Protein AF-A0A7X8RGI1-F1 (afdb_monomer)

pLDDT: mean 94.8, std 4.11, range [77.0, 98.56]

Radius of gyration: 20.34 Å; Cα contacts (8 Å, |Δi|>4): 237; chains: 1; bounding box: 48×36×58 Å

Structure (mmCIF, N/CA/C/O backbone):
data_AF-A0A7X8RGI1-F1
#
_entry.id   AF-A0A7X8RGI1-F1
#
loop_
_atom_site.group_PDB
_atom_site.id
_atom_site.type_symbol
_atom_site.label_atom_id
_atom_site.label_alt_id
_atom_site.label_comp_id
_atom_site.label_asym_id
_atom_site.label_entity_id
_atom_site.label_seq_id
_atom_site.pdbx_PDB_ins_code
_atom_site.Cartn_x
_atom_site.Cartn_y
_atom_site.Cartn_z
_atom_site.occupancy
_atom_site.B_iso_or_equiv
_atom_site.auth_seq_id
_atom_site.auth_comp_id
_atom_site.auth_asym_id
_atom_site.auth_atom_id
_atom_site.pdbx_PDB_model_num
ATOM 1 N N . THR A 1 1 ? -6.787 3.045 -3.528 1.00 86.00 1 THR A N 1
ATOM 2 C CA . THR A 1 1 ? -6.725 1.773 -4.285 1.00 86.00 1 THR A CA 1
ATOM 3 C C . THR A 1 1 ? -6.004 1.883 -5.624 1.00 86.00 1 THR A C 1
ATOM 5 O O . THR A 1 1 ? -4.859 1.463 -5.696 1.00 86.00 1 THR A O 1
ATOM 8 N N . PHE A 1 2 ? -6.588 2.482 -6.674 1.00 90.75 2 PHE A N 1
ATOM 9 C CA . PHE A 1 2 ? -6.025 2.409 -8.040 1.00 90.75 2 PHE A CA 1
ATOM 10 C C . PHE A 1 2 ? -4.598 2.968 -8.172 1.00 90.75 2 PHE A C 1
ATOM 12 O O . PHE A 1 2 ? -3.748 2.354 -8.805 1.00 90.75 2 PHE A O 1
ATOM 19 N N . LYS A 1 3 ? -4.300 4.094 -7.510 1.00 92.81 3 LYS A N 1
ATOM 20 C CA . LYS A 1 3 ? -2.940 4.655 -7.472 1.00 92.81 3 LYS A CA 1
ATOM 21 C C . LYS A 1 3 ? -1.913 3.654 -6.922 1.00 92.81 3 LYS A C 1
ATOM 23 O O . LYS A 1 3 ? -0.854 3.521 -7.518 1.00 92.81 3 LYS A O 1
ATOM 28 N N . HIS A 1 4 ? -2.231 2.955 -5.830 1.00 94.69 4 HIS A N 1
ATOM 29 C CA . HIS A 1 4 ? -1.331 1.972 -5.216 1.00 94.69 4 HIS A CA 1
ATOM 30 C C . HIS A 1 4 ? -1.097 0.776 -6.142 1.00 94.69 4 HIS A C 1
ATOM 32 O O . HIS A 1 4 ? 0.046 0.376 -6.321 1.00 94.69 4 HIS A O 1
ATOM 38 N N . LEU A 1 5 ? -2.141 0.280 -6.820 1.00 94.12 5 LEU A N 1
ATOM 39 C CA . LEU A 1 5 ? -1.998 -0.770 -7.839 1.00 94.12 5 LEU A CA 1
ATOM 40 C C . LEU A 1 5 ? -1.057 -0.343 -8.970 1.00 94.12 5 LEU A C 1
ATOM 42 O O . LEU A 1 5 ? -0.111 -1.055 -9.289 1.00 94.12 5 LEU A O 1
ATOM 46 N N . MET A 1 6 ? -1.275 0.852 -9.526 1.00 93.25 6 MET A N 1
ATOM 47 C CA . MET A 1 6 ? -0.455 1.404 -10.613 1.00 93.25 6 MET A CA 1
ATOM 48 C C . MET A 1 6 ? 0.986 1.706 -10.187 1.00 93.25 6 MET A C 1
ATOM 50 O O . MET A 1 6 ? 1.872 1.804 -11.032 1.00 93.25 6 MET A O 1
ATOM 54 N N . CYS A 1 7 ? 1.220 1.882 -8.888 1.00 95.94 7 CYS A N 1
ATOM 55 C CA . CYS A 1 7 ? 2.542 2.072 -8.305 1.00 95.94 7 CYS A CA 1
ATOM 56 C C . CYS A 1 7 ? 3.158 0.772 -7.755 1.00 95.94 7 CYS A C 1
ATOM 58 O O . CYS A 1 7 ? 4.238 0.854 -7.167 1.00 95.94 7 CYS A O 1
ATOM 60 N N . MET A 1 8 ? 2.506 -0.388 -7.930 1.00 97.25 8 MET A N 1
ATOM 61 C CA . MET A 1 8 ? 2.933 -1.688 -7.388 1.00 97.25 8 MET A CA 1
ATOM 62 C C . MET A 1 8 ? 3.148 -1.664 -5.860 1.00 97.25 8 MET A C 1
ATOM 64 O O . MET A 1 8 ? 4.086 -2.251 -5.333 1.00 97.25 8 MET A O 1
ATOM 68 N N . GLU A 1 9 ? 2.294 -0.935 -5.140 1.00 97.12 9 GLU A N 1
ATOM 69 C CA . GLU A 1 9 ? 2.300 -0.809 -3.674 1.00 97.12 9 GLU A CA 1
ATOM 70 C C . GLU A 1 9 ? 1.346 -1.847 -3.064 1.00 97.12 9 GLU A C 1
ATOM 72 O O . GLU A 1 9 ? 0.347 -1.512 -2.420 1.00 97.12 9 GLU A O 1
ATOM 77 N N . TYR A 1 10 ? 1.607 -3.126 -3.343 1.00 98.19 10 TYR A N 1
ATOM 78 C CA . TYR A 1 10 ? 0.716 -4.231 -2.981 1.00 98.19 10 TYR A CA 1
ATOM 79 C C . TYR A 1 10 ? 0.662 -4.470 -1.475 1.00 98.19 10 TYR A C 1
ATOM 81 O O . TYR A 1 10 ? -0.429 -4.675 -0.942 1.00 98.19 10 TYR A O 1
ATOM 89 N N . SER A 1 11 ? 1.786 -4.326 -0.770 1.00 98.00 11 SER A N 1
ATOM 90 C CA . SER A 1 11 ? 1.807 -4.368 0.695 1.00 98.00 11 SER A CA 1
ATOM 91 C C . SER A 1 11 ? 0.877 -3.321 1.317 1.00 98.00 11 SER A C 1
ATOM 93 O O . SER A 1 11 ? 0.221 -3.589 2.319 1.00 98.00 11 SER A O 1
ATOM 95 N N . THR A 1 12 ? 0.767 -2.140 0.696 1.00 97.31 12 THR A N 1
ATOM 96 C CA . THR A 1 12 ? -0.102 -1.052 1.169 1.00 97.31 12 THR A CA 1
ATOM 97 C C . THR A 1 12 ? -1.574 -1.417 1.010 1.00 97.31 12 THR A C 1
ATOM 99 O O . THR A 1 12 ? -2.375 -1.140 1.897 1.00 97.31 12 THR A O 1
ATOM 102 N N . LEU A 1 13 ? -1.940 -2.070 -0.094 1.00 97.88 13 LEU A N 1
ATOM 103 C CA . LEU A 1 13 ? -3.303 -2.566 -0.286 1.00 97.88 13 LEU A CA 1
ATOM 104 C C . LEU A 1 13 ? -3.637 -3.684 0.700 1.00 97.88 13 LEU A C 1
ATOM 106 O O . LEU A 1 13 ? -4.720 -3.670 1.271 1.00 97.88 13 LEU A O 1
ATOM 110 N N . ALA A 1 14 ? -2.705 -4.608 0.937 1.00 98.44 14 ALA A N 1
ATOM 111 C CA . ALA A 1 14 ? -2.904 -5.701 1.882 1.00 98.44 14 ALA A CA 1
ATOM 112 C C . ALA A 1 14 ? -3.183 -5.188 3.303 1.00 98.44 14 ALA A C 1
ATOM 114 O O . ALA A 1 14 ? -4.135 -5.620 3.940 1.00 98.44 14 ALA A O 1
ATOM 115 N N . ILE A 1 15 ? -2.418 -4.206 3.786 1.00 98.19 15 ILE A N 1
ATOM 116 C CA . ILE A 1 15 ? -2.645 -3.640 5.126 1.00 98.19 15 ILE A CA 1
ATOM 117 C C . ILE A 1 15 ? -3.882 -2.728 5.172 1.00 98.19 15 ILE A C 1
ATOM 119 O O . ILE A 1 15 ? -4.523 -2.627 6.212 1.00 98.19 15 ILE A O 1
ATOM 123 N N . GLN A 1 16 ? -4.259 -2.093 4.053 1.00 98.12 16 GLN A N 1
ATOM 124 C CA . GLN A 1 16 ? -5.535 -1.373 3.942 1.00 98.12 16 GLN A CA 1
ATOM 125 C C . GLN A 1 16 ? -6.724 -2.335 4.040 1.00 98.12 16 GLN A C 1
ATOM 127 O O . GLN A 1 16 ? -7.705 -2.024 4.710 1.00 98.12 16 GLN A O 1
ATOM 132 N N . ILE A 1 17 ? -6.630 -3.509 3.415 1.00 98.56 17 ILE A N 1
ATOM 133 C CA . ILE A 1 17 ? -7.617 -4.585 3.538 1.00 98.56 17 ILE A CA 1
ATOM 134 C C . ILE A 1 17 ? -7.770 -5.006 5.000 1.00 98.56 17 ILE A C 1
ATOM 136 O O . ILE A 1 17 ? -8.890 -5.013 5.502 1.00 98.56 17 ILE A O 1
ATOM 140 N N . GLU A 1 18 ? -6.667 -5.265 5.704 1.00 98.25 18 GLU A N 1
ATOM 141 C CA . GLU A 1 18 ? -6.724 -5.606 7.131 1.00 98.25 18 GLU A CA 1
ATOM 142 C C . GLU A 1 18 ? -7.337 -4.480 7.966 1.00 98.25 18 GLU A C 1
ATOM 144 O O . GLU A 1 18 ? -8.205 -4.745 8.788 1.00 98.25 18 GLU A O 1
ATOM 149 N N . SER A 1 19 ? -7.004 -3.216 7.683 1.00 97.62 19 SER A N 1
ATOM 150 C CA . SER A 1 19 ? -7.617 -2.085 8.393 1.00 97.62 19 SER A CA 1
ATOM 151 C C . SER A 1 19 ? -9.134 -1.995 8.188 1.00 97.62 19 SER A C 1
ATOM 153 O O . SER A 1 19 ? -9.863 -1.647 9.112 1.00 97.62 19 SER A O 1
ATOM 155 N N . MET A 1 20 ? -9.630 -2.336 6.991 1.00 98.31 20 MET A N 1
ATOM 156 C CA . MET A 1 20 ? -11.068 -2.382 6.717 1.00 98.31 20 MET A CA 1
ATOM 157 C C . MET A 1 20 ? -11.734 -3.553 7.443 1.00 98.31 20 MET A C 1
ATOM 159 O O . MET A 1 20 ? -12.838 -3.385 7.953 1.00 98.31 20 MET A O 1
ATOM 163 N N . LYS A 1 21 ? -11.067 -4.712 7.525 1.00 98.12 21 LYS A N 1
ATOM 164 C CA . LYS A 1 21 ? -11.553 -5.869 8.292 1.00 98.12 21 LYS A CA 1
ATOM 165 C C . LYS A 1 21 ? -11.629 -5.560 9.785 1.00 98.12 21 LYS A C 1
ATOM 167 O O . LYS A 1 21 ? -12.662 -5.817 10.391 1.00 98.12 21 LYS A O 1
ATOM 172 N N . ASP A 1 22 ? -10.583 -4.964 10.355 1.00 97.94 22 ASP A N 1
ATOM 173 C CA . ASP A 1 22 ? -10.563 -4.581 11.771 1.00 97.94 22 ASP A CA 1
ATOM 174 C C . ASP A 1 22 ? -11.645 -3.538 12.085 1.00 97.94 22 ASP A C 1
ATOM 176 O O . ASP A 1 22 ? -12.302 -3.622 13.116 1.00 97.94 22 ASP A O 1
ATOM 180 N N . PHE A 1 23 ? -11.887 -2.585 11.178 1.00 97.56 23 PHE A N 1
ATOM 181 C CA . PHE A 1 23 ? -12.982 -1.622 11.318 1.00 97.56 23 PHE A CA 1
ATOM 182 C C . PHE A 1 23 ? -14.368 -2.289 11.257 1.00 97.56 23 PHE A C 1
ATOM 184 O O . PHE A 1 23 ? -15.258 -1.964 12.039 1.00 97.56 23 PHE A O 1
ATOM 191 N N . LEU A 1 24 ? -14.565 -3.243 10.344 1.00 97.94 24 LEU A N 1
ATOM 192 C CA . LEU A 1 24 ? -15.821 -3.991 10.219 1.00 97.94 24 LEU A CA 1
ATOM 193 C C . LEU A 1 24 ? -16.097 -4.923 11.409 1.00 97.94 24 LEU A C 1
ATOM 195 O O . LEU A 1 24 ? -17.262 -5.250 11.654 1.00 97.94 24 LEU A O 1
ATOM 199 N N . ALA A 1 25 ? -15.052 -5.3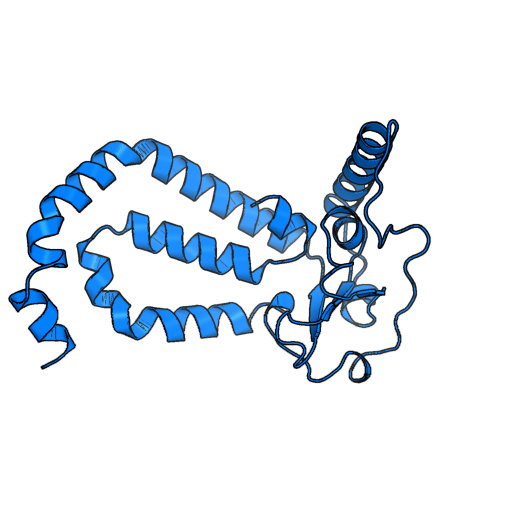40 12.132 1.00 97.50 25 ALA A N 1
ATOM 200 C CA . ALA A 1 25 ? -15.155 -6.147 13.347 1.00 97.50 25 ALA A CA 1
ATOM 201 C C . ALA A 1 25 ? -15.730 -5.365 14.544 1.00 97.50 25 ALA A C 1
ATOM 203 O O . ALA A 1 25 ? -16.214 -5.980 15.491 1.00 97.50 25 ALA A O 1
ATOM 204 N N . GLY A 1 26 ? -15.752 -4.029 14.477 1.00 96.69 26 GLY A N 1
ATOM 205 C CA . GLY A 1 26 ?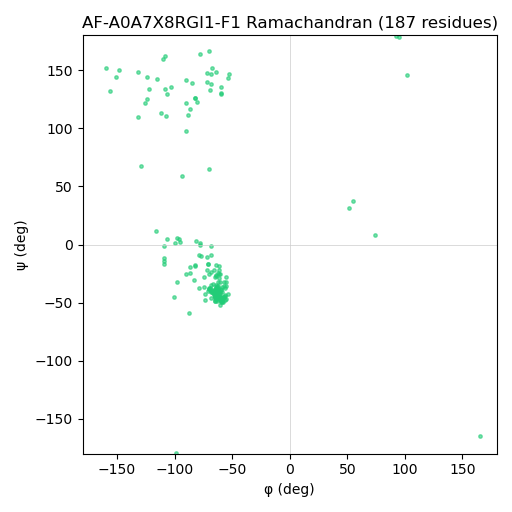 -16.387 -3.169 15.473 1.00 96.69 26 GLY A CA 1
ATOM 206 C C . GLY A 1 26 ? -15.438 -2.637 16.557 1.00 96.69 26 GLY A C 1
ATOM 207 O O . GLY A 1 26 ? -14.234 -2.897 16.534 1.00 96.69 26 GLY A O 1
ATOM 208 N N . PRO A 1 27 ? -15.962 -1.819 17.488 1.00 96.44 27 PRO A N 1
ATOM 209 C CA . PRO A 1 27 ? -15.156 -1.120 18.490 1.00 96.44 27 PRO A CA 1
ATOM 210 C C . PRO A 1 27 ? -14.512 -2.040 19.530 1.00 96.44 27 PRO A C 1
ATOM 212 O O . PRO A 1 27 ? -13.384 -1.767 19.931 1.00 96.44 27 PRO A O 1
ATOM 215 N N . ASP A 1 28 ? -15.181 -3.122 19.927 1.00 91.31 28 ASP A N 1
ATOM 216 C CA . ASP A 1 28 ? -14.693 -4.027 20.979 1.00 9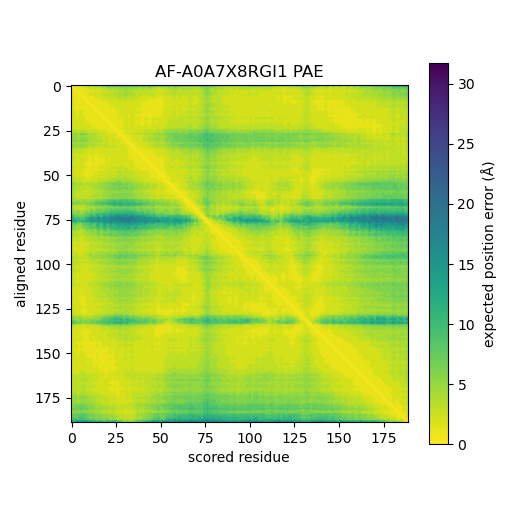1.31 28 ASP A CA 1
ATOM 217 C C . ASP A 1 28 ? -13.381 -4.712 20.566 1.00 91.31 28 ASP A C 1
ATOM 219 O O . ASP A 1 28 ? -12.446 -4.822 21.356 1.00 91.31 28 ASP A O 1
ATOM 223 N N . HIS A 1 29 ? -13.262 -5.048 19.277 1.00 94.00 29 HIS A N 1
ATOM 224 C CA . HIS A 1 29 ? -12.062 -5.641 18.679 1.00 94.00 29 HIS A CA 1
ATOM 225 C C . HIS A 1 29 ? -10.829 -4.731 18.770 1.00 94.00 29 HIS A C 1
ATOM 227 O O . HIS A 1 29 ? -9.703 -5.223 18.772 1.00 94.00 29 HIS A O 1
ATOM 233 N N . LEU A 1 30 ? -10.998 -3.402 18.856 1.00 91.31 30 LEU A N 1
ATOM 234 C CA . LEU A 1 30 ? -9.869 -2.462 18.829 1.00 91.31 30 LEU A CA 1
ATOM 235 C C . LEU A 1 30 ? -8.930 -2.617 20.029 1.00 91.31 30 LEU A C 1
ATOM 237 O O . LEU A 1 30 ? -7.717 -2.479 19.861 1.00 91.31 30 LEU A O 1
ATOM 241 N N . PHE A 1 31 ? -9.467 -2.895 21.220 1.00 90.62 31 PHE A N 1
ATOM 242 C CA . PHE A 1 31 ? -8.638 -3.137 22.403 1.00 90.62 31 PHE A CA 1
ATOM 243 C C . PHE A 1 31 ? -7.904 -4.478 22.302 1.00 90.62 31 PHE A C 1
ATOM 245 O O . PHE A 1 31 ? -6.711 -4.531 22.604 1.00 90.62 31 PHE A O 1
ATOM 252 N N . ASP A 1 32 ? -8.570 -5.516 21.792 1.00 91.25 32 ASP A N 1
ATOM 253 C CA . ASP A 1 32 ? -8.004 -6.864 21.646 1.00 91.25 32 ASP A CA 1
ATOM 254 C C . ASP A 1 32 ? -6.790 -6.897 20.704 1.00 91.25 32 ASP A C 1
ATOM 256 O O . ASP A 1 32 ? -5.851 -7.677 20.892 1.00 91.25 32 ASP A O 1
ATOM 260 N N . ILE A 1 33 ? -6.776 -6.029 19.687 1.00 93.75 33 ILE A N 1
ATOM 261 C CA . ILE A 1 33 ? -5.688 -5.974 18.702 1.00 93.75 33 ILE A CA 1
ATOM 262 C C . ILE A 1 33 ? -4.661 -4.872 18.953 1.00 93.75 33 ILE A C 1
ATOM 264 O O . ILE A 1 33 ? -3.744 -4.718 18.142 1.00 93.75 33 ILE A O 1
ATOM 268 N N . LEU A 1 34 ? -4.792 -4.083 20.021 1.00 91.81 34 LEU A N 1
ATOM 269 C CA . LEU A 1 34 ? -3.990 -2.871 20.208 1.00 91.81 34 LEU A CA 1
ATOM 270 C C . LEU A 1 34 ? -2.481 -3.168 20.219 1.00 91.81 34 LEU A C 1
ATOM 272 O O . LEU A 1 34 ? -1.714 -2.520 19.505 1.00 91.81 34 LEU A O 1
ATOM 276 N N . GLU A 1 35 ? -2.063 -4.187 20.969 1.00 92.06 35 GLU A N 1
ATOM 277 C CA . GLU A 1 35 ? -0.659 -4.607 21.047 1.00 92.06 35 GLU A CA 1
ATOM 278 C C . GLU A 1 35 ? -0.232 -5.438 19.822 1.00 92.06 35 GLU A C 1
ATOM 280 O O . GLU A 1 35 ? 0.875 -5.287 19.297 1.00 92.06 35 GLU A O 1
ATOM 285 N N . SER A 1 36 ? -1.125 -6.293 19.314 1.00 94.62 36 SER A N 1
ATOM 286 C CA . SER A 1 36 ? -0.800 -7.273 18.268 1.00 94.62 36 SER A CA 1
ATOM 287 C C . SER A 1 36 ? -0.818 -6.703 16.844 1.00 94.62 36 SER A C 1
ATOM 289 O O . SER A 1 36 ? -0.223 -7.293 15.935 1.00 94.62 36 SER A O 1
ATOM 291 N N . SER A 1 37 ? -1.445 -5.542 16.626 1.00 95.81 37 SER A N 1
ATOM 292 C CA . SER A 1 37 ? -1.617 -4.945 15.296 1.00 95.81 37 SER A CA 1
ATOM 293 C C . SER A 1 37 ? -0.297 -4.660 14.593 1.00 95.81 37 SER A C 1
ATOM 295 O O . SER A 1 37 ? -0.123 -5.058 13.442 1.00 95.81 37 SER A O 1
ATOM 297 N N . LEU A 1 38 ? 0.661 -4.010 15.259 1.00 96.88 38 LEU A N 1
ATOM 298 C CA . LEU A 1 38 ? 1.927 -3.654 14.616 1.00 96.88 38 LEU A CA 1
ATOM 299 C C . LEU A 1 38 ? 2.752 -4.899 14.219 1.00 96.88 38 LEU A C 1
ATOM 301 O O . LEU A 1 38 ? 3.148 -4.973 13.051 1.00 96.88 38 LEU A O 1
ATOM 305 N N . PRO A 1 39 ? 2.970 -5.899 15.102 1.00 97.44 39 PRO A N 1
ATOM 306 C CA . PRO A 1 39 ? 3.610 -7.158 14.720 1.00 97.44 39 PRO A CA 1
ATOM 307 C C . PRO A 1 39 ? 2.885 -7.897 13.589 1.00 97.44 39 PRO A C 1
ATOM 309 O O . PRO A 1 39 ? 3.535 -8.314 12.628 1.00 97.44 39 PRO A O 1
ATOM 312 N N . ARG A 1 40 ? 1.548 -8.006 13.646 1.00 97.38 40 ARG A N 1
ATOM 313 C CA . ARG A 1 40 ? 0.738 -8.657 12.599 1.00 97.38 40 ARG A CA 1
ATOM 314 C C . ARG A 1 40 ? 0.933 -7.979 11.243 1.00 97.38 40 ARG A C 1
ATOM 316 O O . ARG A 1 40 ? 1.215 -8.644 10.249 1.00 97.38 40 ARG A O 1
ATOM 323 N N . ILE A 1 41 ? 0.831 -6.651 11.196 1.00 97.88 41 ILE A N 1
ATOM 324 C CA . ILE A 1 41 ? 1.004 -5.873 9.965 1.00 97.88 41 ILE A CA 1
ATOM 325 C C . ILE A 1 41 ? 2.441 -5.975 9.436 1.00 97.88 41 ILE A C 1
ATOM 327 O O . ILE A 1 41 ? 2.643 -6.100 8.226 1.00 97.88 41 ILE A O 1
ATOM 331 N N . ALA A 1 42 ? 3.446 -5.960 10.316 1.00 97.38 42 ALA A N 1
ATOM 332 C CA . ALA A 1 42 ? 4.835 -6.168 9.920 1.00 97.38 42 ALA A CA 1
ATOM 333 C C . ALA A 1 42 ? 5.039 -7.549 9.278 1.00 97.38 42 ALA A C 1
ATOM 335 O O . ALA A 1 42 ? 5.706 -7.638 8.248 1.00 97.38 42 ALA A O 1
ATOM 336 N N . GLU A 1 43 ? 4.430 -8.597 9.835 1.00 97.94 43 GLU A N 1
ATOM 337 C CA . GLU A 1 43 ? 4.508 -9.955 9.296 1.00 97.94 43 GLU A CA 1
ATOM 338 C C . GLU A 1 43 ? 3.849 -10.069 7.920 1.00 97.94 43 GLU A C 1
ATOM 340 O O . GLU A 1 43 ? 4.457 -10.582 6.982 1.00 97.94 43 GLU A O 1
ATOM 345 N N . ILE A 1 44 ? 2.658 -9.490 7.746 1.00 97.94 44 ILE A N 1
ATOM 346 C CA . ILE A 1 44 ? 1.988 -9.438 6.439 1.00 97.94 44 ILE A CA 1
ATOM 347 C C . ILE A 1 44 ? 2.901 -8.782 5.406 1.00 97.94 44 ILE A C 1
ATOM 349 O O . ILE A 1 44 ? 3.102 -9.335 4.325 1.00 97.94 44 ILE A O 1
ATOM 353 N N . ARG A 1 45 ? 3.495 -7.632 5.745 1.00 97.75 45 ARG A N 1
ATOM 354 C CA . ARG A 1 45 ? 4.342 -6.856 4.832 1.00 97.75 45 ARG A CA 1
ATOM 355 C C . ARG A 1 45 ? 5.612 -7.591 4.397 1.00 97.75 45 ARG A C 1
ATOM 357 O O . ARG A 1 45 ? 6.067 -7.337 3.287 1.00 97.75 45 ARG A O 1
ATOM 364 N N . LYS A 1 46 ? 6.159 -8.520 5.190 1.00 97.31 46 LYS A N 1
ATOM 365 C CA . LYS A 1 46 ? 7.332 -9.327 4.783 1.00 97.31 46 LYS A CA 1
ATOM 366 C C . LYS A 1 46 ? 7.072 -10.173 3.536 1.00 97.31 46 LYS A C 1
ATOM 368 O O . LYS A 1 46 ? 8.005 -10.457 2.793 1.00 97.31 46 LYS A O 1
ATOM 373 N N . ASN A 1 47 ? 5.813 -10.522 3.277 1.00 97.25 47 ASN A N 1
ATOM 374 C CA . ASN A 1 47 ? 5.414 -11.337 2.129 1.00 97.25 47 ASN A CA 1
ATOM 375 C C . ASN A 1 47 ? 5.282 -10.539 0.818 1.00 97.25 47 ASN A C 1
ATOM 377 O O . ASN A 1 47 ? 4.896 -11.100 -0.204 1.00 97.25 47 ASN A O 1
ATOM 381 N N . TYR A 1 48 ? 5.588 -9.237 0.827 1.00 98.00 48 TYR A N 1
ATOM 382 C CA . TYR A 1 48 ? 5.439 -8.354 -0.327 1.00 98.00 48 TYR A CA 1
ATOM 383 C C . TYR A 1 48 ? 6.761 -7.667 -0.671 1.00 98.00 48 TYR A C 1
ATOM 385 O O . TYR A 1 48 ? 7.351 -6.966 0.154 1.00 98.00 48 TYR A O 1
ATOM 393 N N . SER A 1 49 ? 7.213 -7.807 -1.919 1.00 96.62 49 SER A N 1
ATOM 394 C CA . SER A 1 49 ? 8.512 -7.273 -2.347 1.00 96.62 49 SER A CA 1
ATOM 395 C C . SER A 1 49 ? 8.595 -5.742 -2.283 1.00 96.62 49 SER A C 1
ATOM 397 O O . SER A 1 49 ? 9.678 -5.197 -2.079 1.00 96.62 49 SER A O 1
ATOM 399 N N . ASP A 1 50 ? 7.462 -5.034 -2.387 1.00 96.69 50 ASP A N 1
ATOM 400 C CA . ASP A 1 50 ? 7.400 -3.574 -2.256 1.00 96.69 50 ASP A CA 1
ATOM 401 C C . ASP A 1 50 ? 7.599 -3.070 -0.815 1.00 96.69 50 ASP A C 1
ATOM 403 O O . ASP A 1 50 ? 7.785 -1.869 -0.608 1.00 96.69 50 ASP A O 1
ATOM 407 N N . ALA A 1 51 ? 7.592 -3.969 0.174 1.00 96.62 51 ALA A N 1
ATOM 408 C CA . ALA A 1 51 ? 7.820 -3.659 1.582 1.00 96.62 51 ALA A CA 1
ATOM 409 C C . ALA A 1 51 ? 9.162 -4.163 2.135 1.00 96.62 51 ALA A C 1
ATOM 411 O O . ALA A 1 51 ? 9.547 -3.745 3.231 1.00 96.62 51 ALA A O 1
ATOM 412 N N . VAL A 1 52 ? 9.879 -5.013 1.395 1.00 96.00 52 VAL A N 1
ATOM 413 C CA . VAL A 1 52 ? 11.214 -5.488 1.772 1.00 96.00 52 VAL A CA 1
ATOM 414 C C . VAL A 1 52 ? 12.257 -4.490 1.274 1.00 96.00 52 VAL A C 1
ATOM 416 O O . VAL A 1 52 ? 12.399 -4.260 0.073 1.00 96.00 52 VAL A O 1
ATOM 419 N N . VAL A 1 53 ? 12.984 -3.880 2.211 1.00 96.12 53 VAL A N 1
ATOM 420 C CA . VAL A 1 53 ? 14.005 -2.874 1.904 1.00 96.12 53 VAL A CA 1
ATOM 421 C C . VAL A 1 53 ? 15.352 -3.553 1.700 1.00 96.12 53 VAL A C 1
ATOM 423 O O . VAL A 1 53 ? 15.879 -4.201 2.601 1.00 96.12 53 VAL A O 1
ATOM 426 N N . LEU A 1 54 ? 15.924 -3.355 0.518 1.00 96.25 54 LEU A N 1
ATOM 427 C CA . LEU A 1 54 ? 17.307 -3.683 0.205 1.00 96.25 54 LEU A CA 1
ATOM 428 C C . LEU A 1 54 ? 18.196 -2.468 0.510 1.00 96.25 54 LEU A C 1
ATOM 430 O O . LEU A 1 54 ? 17.796 -1.343 0.198 1.00 96.25 54 LEU A O 1
ATOM 434 N N . PRO A 1 55 ? 19.416 -2.653 1.043 1.00 96.06 55 PRO A N 1
ATOM 435 C CA . PRO A 1 55 ? 20.347 -1.551 1.295 1.00 96.06 55 PRO A CA 1
ATOM 436 C C . PRO A 1 55 ? 20.668 -0.686 0.068 1.00 96.06 55 PRO A C 1
ATOM 438 O O . PRO A 1 55 ? 20.917 0.507 0.205 1.00 96.06 55 PRO A O 1
ATOM 441 N N . SER A 1 56 ? 20.682 -1.267 -1.136 1.00 94.44 56 SER A N 1
ATOM 442 C CA . SER A 1 56 ? 20.993 -0.548 -2.377 1.00 94.44 56 SER A CA 1
ATOM 443 C C . SER A 1 56 ? 20.464 -1.289 -3.604 1.00 94.44 56 SER A C 1
ATOM 445 O O . SER A 1 56 ? 20.428 -2.519 -3.624 1.00 94.44 56 SER A O 1
ATOM 447 N N . ALA A 1 57 ? 20.148 -0.545 -4.669 1.00 94.19 57 ALA A N 1
ATOM 448 C CA . ALA A 1 57 ? 19.836 -1.114 -5.983 1.00 94.19 57 ALA A CA 1
ATOM 449 C C . ALA A 1 57 ? 21.010 -1.909 -6.581 1.00 94.19 57 ALA A C 1
ATOM 451 O O . ALA A 1 57 ? 20.789 -2.792 -7.400 1.00 94.19 57 ALA A O 1
ATOM 452 N N . SER A 1 58 ? 22.248 -1.648 -6.145 1.00 94.25 58 SER A N 1
ATOM 453 C CA . SER A 1 58 ? 23.438 -2.394 -6.579 1.00 94.25 58 SER A CA 1
ATOM 454 C C . SER A 1 58 ? 23.483 -3.844 -6.086 1.00 94.25 58 SER A C 1
ATOM 456 O O . SER A 1 58 ? 24.362 -4.590 -6.501 1.00 94.25 58 SER A O 1
ATOM 458 N N . GLN A 1 59 ? 22.576 -4.247 -5.187 1.00 95.56 59 GLN A N 1
ATOM 459 C CA . GLN A 1 59 ? 22.404 -5.653 -4.801 1.00 95.56 59 GLN A CA 1
ATOM 460 C C . GLN A 1 59 ? 21.609 -6.462 -5.834 1.00 95.56 59 GLN A C 1
ATOM 462 O O . GLN A 1 59 ? 21.518 -7.681 -5.719 1.00 95.56 59 GLN A O 1
ATOM 467 N N . LEU A 1 60 ? 21.021 -5.790 -6.822 1.00 96.38 60 LEU A N 1
ATOM 468 C CA . LEU A 1 60 ? 20.270 -6.395 -7.912 1.00 96.38 60 LEU A CA 1
ATOM 469 C C . LEU A 1 60 ? 21.062 -6.278 -9.221 1.00 96.38 60 LEU A C 1
ATOM 471 O O . LEU A 1 60 ? 21.965 -5.439 -9.323 1.00 96.38 60 LEU A O 1
ATOM 475 N N . PRO A 1 61 ? 20.723 -7.083 -10.244 1.00 97.19 61 PRO A N 1
ATOM 476 C CA . PRO A 1 61 ? 21.270 -6.898 -11.579 1.00 97.19 61 PRO A CA 1
ATOM 477 C C . PRO A 1 61 ? 21.085 -5.450 -12.073 1.00 97.19 61 PRO A C 1
ATOM 479 O O . PRO A 1 61 ? 20.073 -4.816 -11.750 1.00 97.19 61 PRO A O 1
ATOM 482 N N . PRO A 1 62 ? 22.030 -4.914 -12.869 1.00 96.81 62 PRO A N 1
ATOM 483 C CA . PRO A 1 62 ? 21.889 -3.592 -13.465 1.00 96.81 62 PRO A CA 1
ATOM 484 C C . PRO A 1 62 ? 20.573 -3.457 -14.230 1.00 96.81 62 PRO A C 1
ATOM 486 O O . PRO A 1 62 ? 20.123 -4.404 -14.877 1.00 96.81 62 PRO A O 1
ATOM 489 N N . ALA A 1 63 ? 19.973 -2.268 -14.168 1.00 97.00 63 ALA A N 1
ATOM 490 C CA . ALA A 1 63 ? 18.669 -2.046 -14.769 1.00 97.00 63 ALA A CA 1
ATOM 491 C C . ALA A 1 63 ? 18.698 -2.310 -16.287 1.00 97.00 63 ALA A C 1
ATOM 493 O O . ALA A 1 63 ? 19.542 -1.757 -16.994 1.00 97.00 63 ALA A O 1
ATOM 494 N N . SER A 1 64 ? 17.765 -3.121 -16.793 1.00 96.81 64 SER A N 1
ATOM 495 C CA . SER A 1 64 ? 17.713 -3.517 -18.211 1.00 96.81 64 SER A CA 1
ATOM 496 C C . SER A 1 64 ? 17.290 -2.385 -19.155 1.00 96.81 64 SER A C 1
ATOM 498 O O . SER A 1 64 ? 17.530 -2.461 -20.360 1.00 96.81 64 SER A O 1
ATOM 500 N N . GLY A 1 65 ? 16.694 -1.320 -18.612 1.00 94.81 65 GLY A N 1
ATOM 501 C CA . GLY A 1 65 ? 16.254 -0.139 -19.343 1.00 94.81 65 GLY A CA 1
ATOM 502 C C . GLY A 1 65 ? 14.745 -0.110 -19.600 1.00 94.81 65 GLY A C 1
ATOM 503 O O . GLY A 1 65 ? 14.094 -1.124 -19.844 1.00 94.81 65 GLY A O 1
ATOM 504 N N . ALA A 1 66 ? 14.183 1.100 -19.582 1.00 92.81 66 ALA A N 1
ATOM 505 C CA . ALA A 1 66 ? 12.753 1.354 -19.749 1.00 92.81 66 ALA A CA 1
ATOM 506 C C . ALA A 1 66 ? 12.484 2.425 -20.828 1.00 92.81 66 ALA A C 1
ATOM 508 O O . ALA A 1 66 ? 12.048 3.541 -20.516 1.00 92.81 66 ALA A O 1
ATOM 509 N N . PRO A 1 67 ? 12.763 2.137 -22.115 1.00 88.88 67 PRO A N 1
ATOM 510 C CA . PRO A 1 67 ? 12.647 3.131 -23.174 1.00 88.88 67 PRO A CA 1
ATOM 511 C C . PRO A 1 67 ? 11.217 3.676 -23.292 1.00 88.88 67 PRO A C 1
ATOM 513 O O . PRO A 1 67 ? 10.226 2.946 -23.358 1.00 88.88 67 PRO A O 1
ATOM 516 N N . GLY A 1 68 ? 11.105 5.005 -23.329 1.00 86.88 68 GLY A N 1
ATOM 517 C CA . GLY A 1 68 ? 9.835 5.706 -23.505 1.00 86.88 68 GLY A CA 1
ATOM 518 C C . GLY A 1 68 ? 8.914 5.709 -22.281 1.00 86.88 68 GLY A C 1
ATOM 519 O O . GLY A 1 68 ? 7.758 6.131 -22.420 1.00 86.88 68 GLY A O 1
ATOM 520 N N . VAL A 1 69 ? 9.368 5.246 -21.110 1.00 92.38 69 VAL A N 1
ATOM 521 C CA . VAL A 1 69 ? 8.665 5.427 -19.830 1.00 92.38 69 VAL A CA 1
ATOM 522 C C . VAL A 1 69 ? 8.965 6.834 -19.292 1.00 92.38 69 VAL A C 1
ATOM 524 O O . VAL A 1 69 ? 10.131 7.192 -19.158 1.00 92.38 69 VAL A O 1
ATOM 527 N N . PRO A 1 70 ? 7.946 7.676 -19.036 1.00 91.31 70 PRO A N 1
ATOM 528 C CA . PRO A 1 70 ? 8.161 9.005 -18.477 1.00 91.31 70 PRO A CA 1
ATOM 529 C C . PRO A 1 70 ? 8.635 8.894 -17.029 1.00 91.31 70 PRO A C 1
ATOM 531 O O . PRO A 1 70 ? 8.021 8.173 -16.254 1.00 91.31 70 PRO A O 1
ATOM 534 N N . THR A 1 71 ? 9.678 9.635 -16.663 1.00 90.25 71 THR A N 1
ATOM 535 C CA . THR A 1 71 ? 10.172 9.737 -15.277 1.00 90.25 71 THR A CA 1
ATOM 536 C C . THR A 1 71 ? 9.885 11.101 -14.647 1.00 90.25 71 THR A C 1
ATOM 538 O O . THR A 1 71 ? 9.872 11.227 -13.428 1.00 90.25 71 THR A O 1
ATOM 541 N N . ALA A 1 72 ? 9.568 12.111 -15.461 1.00 88.69 72 ALA A N 1
ATOM 542 C CA . ALA A 1 72 ? 9.211 13.453 -15.015 1.00 88.69 72 ALA A CA 1
ATOM 543 C C . ALA A 1 72 ? 7.757 13.791 -15.368 1.00 88.69 72 ALA A C 1
ATOM 545 O O . ALA A 1 72 ? 7.265 13.440 -16.446 1.00 88.69 72 ALA A O 1
ATOM 546 N N . ASP A 1 73 ? 7.076 14.502 -14.466 1.00 85.00 73 ASP A N 1
ATOM 547 C CA . ASP A 1 73 ? 5.733 15.005 -14.743 1.00 85.00 73 ASP A CA 1
ATOM 548 C C . ASP A 1 73 ? 5.781 16.166 -15.752 1.00 85.00 73 ASP A C 1
ATOM 550 O O . ASP A 1 73 ? 6.727 16.953 -15.784 1.00 85.00 73 ASP A O 1
ATOM 554 N N . ILE A 1 74 ? 4.745 16.283 -16.583 1.00 83.19 74 ILE A N 1
ATOM 555 C CA . ILE A 1 74 ? 4.643 17.319 -17.615 1.00 83.19 74 ILE A CA 1
ATOM 556 C C . ILE A 1 74 ? 3.609 18.373 -17.205 1.00 83.19 74 ILE A C 1
ATOM 558 O O . ILE A 1 74 ? 2.456 18.051 -16.904 1.00 83.19 74 ILE A O 1
ATOM 562 N N . GLY A 1 75 ? 4.021 19.643 -17.272 1.00 77.00 75 GLY A N 1
ATOM 563 C CA . GLY A 1 75 ? 3.166 20.828 -17.143 1.00 77.00 75 GLY A CA 1
ATOM 564 C C . GLY A 1 75 ? 2.760 21.455 -18.488 1.00 77.00 75 GLY A C 1
ATOM 565 O O . GLY A 1 75 ? 3.124 20.980 -19.564 1.00 77.00 75 GLY A O 1
ATOM 566 N N . GLY A 1 76 ? 1.984 22.542 -18.431 1.00 83.94 76 GLY A N 1
ATOM 567 C CA . GLY A 1 76 ? 1.590 23.340 -19.602 1.00 83.94 76 GLY A CA 1
ATOM 568 C C . GLY A 1 76 ? 0.263 22.941 -20.265 1.00 83.94 76 GLY A C 1
ATOM 569 O O . GLY A 1 76 ? -0.420 22.003 -19.854 1.00 83.94 76 GLY A O 1
ATOM 570 N N . ARG A 1 77 ? -0.117 23.675 -21.324 1.00 78.94 77 ARG A N 1
ATOM 571 C CA . ARG A 1 77 ? -1.451 23.612 -21.965 1.00 78.94 77 ARG A CA 1
ATOM 572 C C . ARG A 1 77 ? -1.845 22.214 -22.462 1.00 78.94 77 ARG A C 1
ATOM 574 O O . ARG A 1 77 ? -3.019 21.861 -22.426 1.00 78.94 77 ARG A O 1
ATOM 581 N N . LEU A 1 78 ? -0.872 21.406 -22.890 1.00 84.56 78 LEU A N 1
ATOM 582 C CA . LEU A 1 78 ? -1.093 20.051 -23.415 1.00 84.56 78 LEU A CA 1
ATOM 583 C C . LEU A 1 78 ? -0.921 18.938 -22.366 1.00 84.56 78 LEU A C 1
ATOM 585 O O . LEU A 1 78 ? -1.060 17.761 -22.704 1.00 84.56 78 LEU A O 1
ATOM 589 N N . ALA A 1 79 ? -0.634 19.275 -21.103 1.00 86.44 79 ALA A N 1
ATOM 590 C CA . ALA A 1 79 ? -0.353 18.292 -20.054 1.00 86.44 79 ALA A CA 1
ATOM 591 C C . AL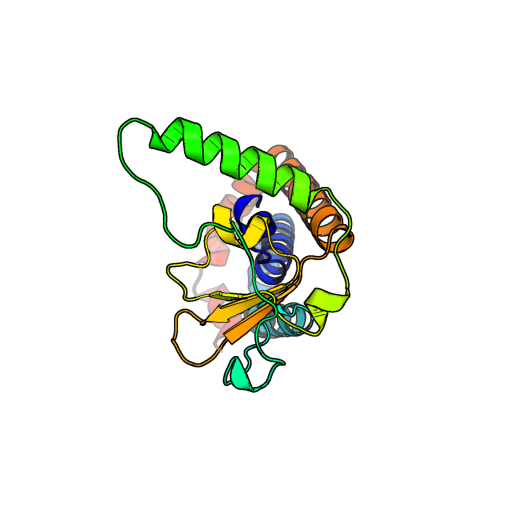A A 1 79 ? -1.489 17.279 -19.878 1.00 86.44 79 ALA A C 1
ATOM 593 O O . ALA A 1 79 ? -1.240 16.078 -19.819 1.00 86.44 79 ALA A O 1
ATOM 594 N N . LYS A 1 80 ? -2.746 17.746 -19.863 1.00 85.19 80 LYS A N 1
ATOM 595 C CA . LYS A 1 80 ? -3.921 16.874 -19.701 1.00 85.19 80 LYS A CA 1
ATOM 596 C C . LYS A 1 80 ? -4.003 15.819 -20.809 1.00 85.19 80 LYS A C 1
ATOM 598 O O . LYS A 1 80 ? -4.163 14.642 -20.512 1.00 85.19 80 LYS A O 1
ATOM 603 N N . ILE A 1 81 ? -3.807 16.224 -22.064 1.00 87.44 81 ILE A N 1
ATOM 604 C CA . ILE A 1 81 ? -3.869 15.325 -23.228 1.00 87.44 81 ILE A CA 1
ATOM 605 C C . ILE A 1 81 ? -2.747 14.280 -23.160 1.00 87.44 81 ILE A C 1
ATOM 607 O O . ILE A 1 81 ? -2.992 13.086 -23.327 1.00 87.44 81 ILE A O 1
ATOM 611 N N . LYS A 1 82 ? -1.517 14.704 -22.840 1.00 86.69 82 LYS A N 1
ATOM 612 C CA . LYS A 1 82 ? -0.382 13.779 -22.684 1.00 86.69 82 LYS A CA 1
ATOM 613 C C . LYS A 1 82 ? -0.602 12.783 -21.538 1.00 86.69 82 LYS A C 1
ATOM 615 O O . LYS A 1 82 ? -0.338 11.595 -21.715 1.00 86.69 82 LYS A O 1
ATOM 620 N N . LYS A 1 83 ? -1.147 13.240 -20.403 1.00 89.38 83 LYS A N 1
ATOM 621 C CA . LYS A 1 83 ? -1.471 12.395 -19.240 1.00 89.38 83 LYS A CA 1
ATOM 622 C C . LYS A 1 83 ? -2.552 11.356 -19.546 1.00 89.38 83 LYS A C 1
ATOM 624 O O . LYS A 1 83 ? -2.438 10.233 -19.065 1.00 89.38 83 LYS A O 1
ATOM 629 N N . VAL A 1 84 ? -3.540 11.672 -20.389 1.00 90.12 84 VAL A N 1
ATOM 630 C CA . VAL A 1 84 ? -4.511 10.674 -20.884 1.00 90.12 84 VAL A CA 1
ATOM 631 C C . VAL A 1 84 ? -3.797 9.579 -21.677 1.00 90.12 84 VAL A C 1
ATOM 633 O O . VAL A 1 84 ? -4.022 8.397 -21.435 1.00 90.12 84 VAL A O 1
ATOM 636 N N . GLY A 1 85 ? -2.869 9.951 -22.564 1.00 91.31 85 GLY A N 1
ATOM 637 C CA . GLY A 1 85 ? -2.049 8.979 -23.291 1.00 91.31 85 GLY A CA 1
ATOM 638 C C . GLY A 1 85 ? -1.214 8.083 -22.367 1.00 91.31 85 GLY A C 1
ATOM 639 O O . GLY A 1 85 ? -1.092 6.884 -22.616 1.00 91.31 85 GLY A O 1
ATOM 640 N N . TRP A 1 86 ? -0.661 8.635 -21.282 1.00 92.50 86 TRP A N 1
ATOM 641 C CA . TRP A 1 86 ? 0.046 7.851 -20.263 1.00 92.50 86 TRP A CA 1
ATOM 642 C C . TRP A 1 86 ? -0.876 6.896 -19.515 1.00 92.50 86 TRP A C 1
ATOM 644 O O . TRP A 1 86 ? -0.516 5.736 -19.347 1.00 92.50 86 TRP A O 1
ATOM 654 N N . LEU A 1 87 ? -2.068 7.355 -19.131 1.00 92.62 87 LEU A N 1
ATOM 655 C CA . LEU A 1 87 ? -3.073 6.527 -18.471 1.00 92.62 87 LEU A CA 1
ATOM 656 C C . LEU A 1 87 ? -3.496 5.345 -19.340 1.00 92.62 87 LEU A C 1
ATOM 658 O O . LEU A 1 87 ? -3.480 4.217 -18.862 1.00 92.62 87 LEU A O 1
ATOM 662 N N . LEU A 1 88 ? -3.804 5.578 -20.617 1.00 94.12 88 LEU A N 1
ATOM 663 C CA . LEU A 1 88 ? -4.192 4.510 -21.541 1.00 94.12 88 LEU A CA 1
ATOM 664 C C . LEU A 1 88 ? -3.075 3.474 -21.718 1.00 94.12 88 LEU A C 1
ATOM 666 O O . LEU A 1 88 ? -3.337 2.273 -21.692 1.00 94.12 88 LEU A O 1
ATOM 670 N N . LYS A 1 89 ? -1.819 3.924 -21.859 1.00 94.19 89 LYS A N 1
ATOM 671 C CA . LYS A 1 89 ? -0.658 3.023 -21.953 1.00 94.19 89 LYS A CA 1
ATOM 672 C C . LYS A 1 89 ? -0.436 2.238 -20.660 1.00 94.19 89 LYS A C 1
ATOM 674 O O . LYS A 1 89 ? -0.200 1.037 -20.734 1.00 94.19 89 LYS A O 1
ATOM 679 N N . GLY A 1 90 ? -0.525 2.905 -19.511 1.00 94.00 90 GLY A N 1
ATOM 680 C CA . GLY A 1 90 ? -0.382 2.282 -18.197 1.00 94.00 90 GLY A CA 1
ATOM 681 C C . GLY A 1 90 ? -1.461 1.235 -17.943 1.00 94.00 90 GLY A C 1
ATOM 682 O O . GLY A 1 90 ? -1.151 0.113 -17.565 1.00 94.00 90 GLY A O 1
ATOM 683 N N . LEU A 1 91 ? -2.722 1.561 -18.238 1.00 93.56 91 LEU A N 1
ATOM 684 C CA . LEU A 1 91 ? -3.839 0.628 -18.099 1.00 93.56 91 LEU A CA 1
ATOM 685 C C . LEU A 1 91 ? -3.680 -0.578 -19.030 1.00 93.56 91 LEU A C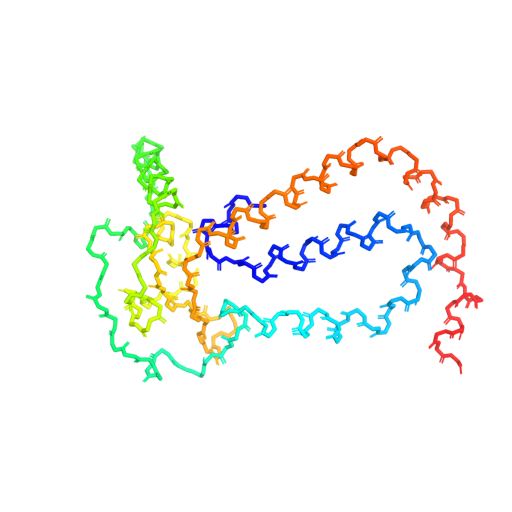 1
ATOM 687 O O . LEU A 1 91 ? -3.794 -1.712 -18.578 1.00 93.56 91 LEU A O 1
ATOM 691 N N . LYS A 1 92 ? -3.352 -0.350 -20.311 1.00 95.62 92 LYS A N 1
ATOM 692 C CA . LYS A 1 92 ? -3.092 -1.438 -21.265 1.00 95.62 92 LYS A CA 1
ATOM 693 C C . LYS A 1 92 ? -1.989 -2.375 -20.763 1.00 95.62 92 LYS A C 1
ATOM 695 O O . LYS A 1 92 ? -2.133 -3.585 -20.883 1.00 95.62 92 LYS A O 1
ATOM 700 N N . HIS A 1 93 ? -0.900 -1.823 -20.227 1.00 95.00 93 HIS A N 1
ATOM 701 C CA . HIS A 1 93 ? 0.207 -2.616 -19.696 1.00 95.00 93 HIS A CA 1
ATOM 702 C C . HIS A 1 93 ? -0.192 -3.379 -18.427 1.00 95.00 93 HIS A C 1
ATOM 704 O O . HIS A 1 93 ? 0.036 -4.579 -18.347 1.00 95.00 93 HIS A O 1
ATOM 710 N N . SER A 1 94 ? -0.870 -2.712 -17.489 1.00 92.06 94 SER A N 1
ATOM 711 C CA . SER A 1 94 ? -1.294 -3.299 -16.211 1.00 92.06 94 SER A CA 1
ATOM 712 C C . SER A 1 94 ? -2.316 -4.431 -16.372 1.00 92.06 94 SER A C 1
ATOM 714 O O . SER A 1 94 ? -2.366 -5.330 -15.539 1.00 92.06 94 SER A O 1
ATOM 716 N N . LEU A 1 95 ? -3.116 -4.406 -17.443 1.00 92.75 95 LEU A N 1
ATOM 717 C CA . LEU A 1 95 ? -4.045 -5.486 -17.794 1.00 92.75 95 LEU A CA 1
ATOM 718 C C . LEU A 1 95 ? -3.370 -6.651 -18.542 1.00 92.75 95 LEU A C 1
ATOM 720 O O . LEU A 1 95 ? -3.939 -7.739 -18.613 1.00 92.75 95 LEU A O 1
ATOM 724 N N . GLY A 1 96 ? -2.184 -6.438 -19.117 1.00 93.56 96 GLY A N 1
ATOM 725 C CA . GLY A 1 96 ? -1.413 -7.475 -19.801 1.00 93.56 96 GLY A CA 1
ATOM 726 C C . GLY A 1 96 ? -0.679 -8.402 -18.829 1.00 93.56 96 GLY A C 1
ATOM 727 O O . GLY A 1 96 ? -0.497 -8.077 -17.657 1.00 93.56 96 GLY A O 1
ATOM 728 N N . LYS A 1 97 ? -0.216 -9.558 -19.317 1.00 94.62 97 LYS A N 1
ATOM 729 C CA . LYS A 1 97 ? 0.635 -10.467 -18.531 1.00 94.62 97 LYS A CA 1
ATOM 730 C C . LYS A 1 97 ? 2.010 -9.837 -18.288 1.00 94.62 97 LYS A C 1
ATOM 732 O O . LYS A 1 97 ? 2.547 -9.180 -19.178 1.00 94.62 97 LYS A O 1
ATOM 737 N N . GLU A 1 98 ? 2.532 -9.971 -17.078 1.00 95.56 98 GLU A N 1
ATOM 738 C CA . GLU A 1 98 ? 3.888 -9.569 -16.697 1.00 95.56 98 GLU A CA 1
ATOM 739 C C . GLU A 1 98 ? 4.962 -10.438 -17.345 1.00 95.56 98 GLU A C 1
ATOM 741 O O . GLU A 1 98 ? 4.767 -11.630 -17.597 1.00 95.56 98 GLU A O 1
ATOM 746 N N . ASP A 1 99 ? 6.102 -9.817 -17.642 1.00 96.06 99 ASP A N 1
ATOM 747 C CA . ASP A 1 99 ? 7.302 -10.525 -18.053 1.00 96.06 99 ASP A CA 1
ATOM 748 C C . ASP A 1 99 ? 8.124 -10.912 -16.811 1.00 96.06 99 ASP A C 1
ATOM 750 O O . ASP A 1 99 ? 8.706 -10.035 -16.163 1.00 96.06 99 ASP A O 1
ATOM 754 N N . PRO A 1 100 ? 8.228 -12.213 -16.477 1.00 95.44 100 PRO A N 1
ATOM 755 C CA . PRO A 1 100 ? 8.879 -12.666 -15.250 1.00 95.44 100 PRO A CA 1
ATOM 756 C C . PRO A 1 100 ? 10.375 -12.340 -15.208 1.00 95.44 100 PRO A C 1
ATOM 758 O O . PRO A 1 100 ? 10.965 -12.305 -14.132 1.00 95.44 100 PRO A O 1
ATOM 761 N N . ARG A 1 101 ? 11.012 -12.040 -16.348 1.00 96.69 101 ARG A N 1
ATOM 762 C CA . ARG A 1 101 ? 12.422 -11.613 -16.375 1.00 96.69 101 ARG A CA 1
ATOM 763 C C . ARG A 1 101 ? 12.637 -10.323 -15.588 1.00 96.69 101 ARG A C 1
ATOM 765 O O . ARG A 1 101 ? 13.684 -10.151 -14.965 1.00 96.69 101 ARG A O 1
ATOM 772 N N . HIS A 1 102 ? 11.633 -9.448 -15.570 1.00 97.25 102 HIS A N 1
ATOM 773 C CA . HIS A 1 102 ? 11.673 -8.192 -14.829 1.00 97.25 102 HIS A CA 1
ATOM 774 C C . HIS A 1 102 ? 11.420 -8.362 -13.330 1.00 97.25 102 HIS A C 1
ATOM 776 O O . HIS A 1 102 ? 11.453 -7.384 -12.596 1.00 97.25 102 HIS A O 1
ATOM 782 N N . HIS A 1 103 ? 11.181 -9.586 -12.853 1.00 97.19 103 HIS A N 1
ATOM 783 C CA . HIS A 1 103 ? 11.155 -9.887 -11.422 1.00 97.19 103 HIS A CA 1
ATOM 784 C C . HIS A 1 103 ? 12.549 -10.209 -10.884 1.00 97.19 103 HIS A C 1
ATOM 786 O O . HIS A 1 103 ? 12.772 -10.081 -9.682 1.00 97.19 103 HIS A O 1
ATOM 792 N N . GLU A 1 104 ? 13.489 -10.563 -11.759 1.00 97.06 104 GLU A N 1
ATOM 793 C CA . GLU A 1 104 ? 14.886 -10.817 -11.406 1.00 97.06 104 GLU A CA 1
ATOM 794 C C . GLU A 1 104 ? 15.764 -9.609 -11.745 1.00 97.06 104 GLU A C 1
ATOM 796 O O . GLU A 1 104 ? 16.507 -9.123 -10.893 1.00 97.06 104 GLU A O 1
ATOM 801 N N . THR A 1 105 ? 15.586 -9.024 -12.933 1.00 97.62 105 THR A N 1
ATOM 802 C CA . THR A 1 105 ? 16.340 -7.846 -13.389 1.00 97.62 105 THR A CA 1
ATOM 803 C C . THR A 1 105 ? 15.430 -6.619 -13.490 1.00 97.62 105 THR A C 1
ATOM 805 O O . THR A 1 105 ? 14.566 -6.589 -14.370 1.00 97.62 105 THR A O 1
ATOM 808 N N . PRO A 1 106 ? 15.612 -5.579 -12.653 1.00 97.94 106 PRO A N 1
ATOM 809 C CA . PRO A 1 106 ? 14.745 -4.406 -12.687 1.00 97.94 106 PRO A CA 1
ATOM 810 C C . PRO A 1 106 ? 14.883 -3.668 -14.022 1.00 97.94 106 PRO A C 1
ATOM 812 O O . PRO A 1 106 ? 15.953 -3.623 -14.619 1.00 97.94 106 PRO A O 1
ATOM 815 N N . GLN A 1 107 ? 13.815 -3.030 -14.491 1.00 98.00 107 GLN A N 1
ATOM 816 C CA . GLN A 1 107 ? 13.858 -2.215 -15.712 1.00 98.00 107 GLN A CA 1
ATOM 817 C C . GLN A 1 107 ? 14.367 -0.801 -15.447 1.00 98.00 107 GLN A C 1
ATOM 819 O O . GLN A 1 107 ? 14.964 -0.174 -16.322 1.00 98.00 107 GLN A O 1
ATOM 824 N N . ALA A 1 108 ? 14.118 -0.286 -14.244 1.00 97.69 108 ALA A N 1
ATOM 825 C CA . ALA A 1 108 ? 14.508 1.052 -13.834 1.00 97.69 108 ALA A CA 1
ATOM 826 C C . ALA A 1 108 ? 14.824 1.103 -12.336 1.00 97.69 108 ALA A C 1
ATOM 828 O O . ALA A 1 108 ? 14.219 0.388 -11.534 1.00 97.69 108 ALA A O 1
ATOM 829 N N . ASN A 1 109 ? 15.730 2.011 -11.977 1.00 97.19 109 ASN A N 1
ATOM 830 C CA . ASN A 1 109 ? 15.964 2.437 -10.603 1.00 97.19 109 ASN A CA 1
ATOM 831 C C . ASN A 1 109 ? 15.401 3.850 -10.463 1.00 97.19 109 ASN A C 1
ATOM 833 O O . ASN A 1 109 ? 15.918 4.772 -11.088 1.00 97.19 109 ASN A O 1
ATOM 837 N N . LEU A 1 110 ? 14.310 4.003 -9.716 1.00 96.62 110 LEU A N 1
ATOM 838 C CA . LEU A 1 110 ? 13.548 5.246 -9.631 1.00 96.62 110 LEU A CA 1
ATOM 839 C C . LEU A 1 110 ? 13.736 5.914 -8.269 1.00 96.62 110 LEU A C 1
ATOM 841 O O . LEU A 1 110 ? 13.587 5.287 -7.218 1.00 96.62 110 LEU A O 1
ATOM 845 N N . SER A 1 111 ? 13.976 7.221 -8.287 1.00 94.69 111 SER A N 1
ATOM 846 C CA . SER A 1 111 ? 13.899 8.053 -7.086 1.00 94.69 111 SER A CA 1
ATOM 847 C C . SER A 1 111 ? 12.443 8.225 -6.608 1.00 94.69 111 SER A C 1
ATOM 849 O O . SER A 1 111 ? 11.498 7.993 -7.374 1.00 94.69 111 SER A O 1
ATOM 851 N N . PRO A 1 112 ? 12.202 8.723 -5.376 1.00 92.38 112 PRO A N 1
ATOM 852 C CA . PRO A 1 112 ? 10.843 8.973 -4.885 1.00 92.38 112 PRO A CA 1
ATOM 853 C C . PRO A 1 112 ? 10.079 10.024 -5.712 1.00 92.38 112 PRO A C 1
ATOM 855 O O . PRO A 1 112 ? 8.844 10.040 -5.731 1.00 92.38 112 PRO A O 1
ATOM 858 N N . ALA A 1 113 ? 10.805 10.916 -6.396 1.00 91.56 113 ALA A N 1
ATOM 859 C CA . ALA A 1 113 ? 10.228 11.920 -7.284 1.00 91.56 113 ALA A CA 1
ATOM 860 C C . ALA A 1 113 ? 9.733 11.308 -8.606 1.00 91.56 113 ALA A C 1
ATOM 862 O O . ALA A 1 113 ? 8.680 11.713 -9.103 1.00 91.56 113 ALA A O 1
ATOM 863 N N . GLU A 1 114 ? 10.457 10.315 -9.130 1.00 94.50 114 GLU A N 1
ATOM 864 C CA . GLU A 1 114 ? 10.179 9.647 -10.410 1.00 94.50 114 GLU A CA 1
ATOM 865 C C . GLU A 1 114 ? 9.199 8.476 -10.278 1.00 94.50 114 GLU A C 1
ATOM 867 O O . GLU A 1 114 ? 8.508 8.135 -11.242 1.00 94.50 114 GLU A O 1
ATOM 872 N N . ALA A 1 115 ? 9.110 7.874 -9.087 1.00 94.06 115 ALA A N 1
ATOM 873 C CA . ALA A 1 115 ? 8.212 6.777 -8.731 1.00 94.06 115 ALA A CA 1
ATOM 874 C C . ALA A 1 115 ? 6.739 7.231 -8.664 1.00 94.06 115 ALA A C 1
ATOM 876 O O . ALA A 1 115 ? 6.089 7.272 -7.615 1.00 94.06 115 ALA A O 1
ATOM 877 N N . ARG A 1 116 ? 6.201 7.630 -9.817 1.00 94.75 116 ARG A N 1
ATOM 878 C CA . ARG A 1 116 ? 4.819 8.068 -10.017 1.00 94.75 116 ARG A CA 1
ATOM 879 C C . ARG A 1 116 ? 4.050 7.035 -10.826 1.00 94.75 116 ARG A C 1
ATOM 881 O O . ARG A 1 116 ? 4.628 6.242 -11.563 1.00 94.75 116 ARG A O 1
ATOM 888 N N . TRP A 1 117 ? 2.722 7.094 -10.730 1.00 94.31 117 TRP A N 1
ATOM 889 C CA . TRP A 1 117 ? 1.824 6.154 -11.405 1.00 94.31 117 TRP A CA 1
ATOM 890 C C . TRP A 1 117 ? 2.063 6.099 -12.921 1.00 94.31 117 TRP A C 1
ATOM 892 O O . TRP A 1 117 ? 1.974 5.031 -13.511 1.00 94.31 117 TRP A O 1
ATOM 902 N N . PHE A 1 118 ? 2.399 7.222 -13.564 1.00 92.81 118 PHE A N 1
ATOM 903 C CA . PHE A 1 118 ? 2.635 7.274 -15.011 1.00 92.81 118 PHE A CA 1
ATOM 904 C C . PHE A 1 118 ? 3.945 6.593 -15.442 1.00 92.81 118 PHE A C 1
ATOM 906 O O . PHE A 1 118 ? 4.059 6.191 -16.602 1.00 92.81 118 PHE A O 1
ATOM 913 N N . SER A 1 119 ? 4.900 6.457 -14.519 1.00 94.75 119 SER A N 1
ATOM 914 C CA . SER A 1 119 ? 6.168 5.752 -14.714 1.00 94.75 119 SER A CA 1
ATOM 915 C C . SER A 1 119 ? 5.981 4.268 -14.397 1.00 94.75 119 SER A C 1
ATOM 917 O O . SER A 1 119 ? 6.151 3.413 -15.260 1.00 94.75 119 SER A O 1
ATOM 919 N N . LEU A 1 120 ? 5.554 3.975 -13.163 1.00 96.69 120 LEU A N 1
ATOM 920 C CA . LEU A 1 120 ? 5.483 2.622 -12.605 1.00 96.69 120 LEU A CA 1
ATOM 921 C C . LEU A 1 120 ? 4.443 1.739 -13.296 1.00 96.69 120 LEU A C 1
ATOM 923 O O . LEU A 1 120 ? 4.701 0.561 -13.499 1.00 96.69 120 LEU A O 1
ATOM 927 N N . SER A 1 121 ? 3.318 2.297 -13.754 1.00 95.94 121 SER A N 1
ATOM 928 C CA . SER A 1 121 ? 2.278 1.511 -14.442 1.00 95.94 121 SER A CA 1
ATOM 929 C C . SER A 1 121 ? 2.677 0.970 -15.813 1.00 95.94 121 SER A C 1
ATOM 931 O O . SER A 1 121 ? 1.865 0.341 -16.491 1.00 95.94 121 SER A O 1
ATOM 933 N N . ARG A 1 122 ? 3.895 1.270 -16.264 1.00 96.06 122 ARG A N 1
ATOM 934 C CA . ARG A 1 122 ? 4.456 0.839 -17.545 1.00 96.06 122 ARG A CA 1
ATOM 935 C C . ARG A 1 122 ? 5.673 -0.073 -17.366 1.00 96.06 122 ARG A C 1
ATOM 937 O O . ARG A 1 122 ? 6.401 -0.275 -18.336 1.00 96.06 122 ARG A O 1
ATOM 944 N N . LEU A 1 123 ? 5.904 -0.543 -16.141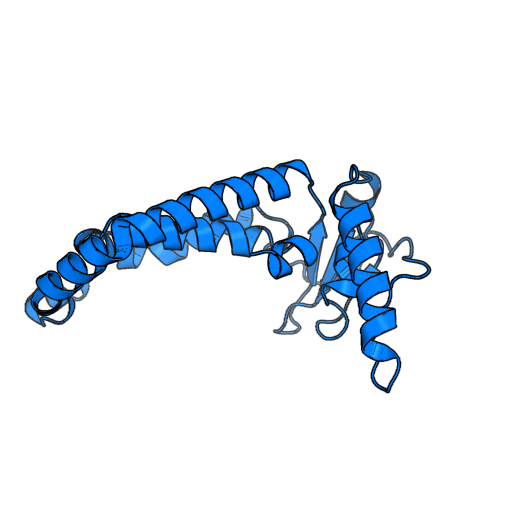 1.00 97.56 123 LEU A N 1
ATOM 945 C CA . LEU A 1 123 ? 7.013 -1.400 -15.750 1.00 97.56 123 LEU A CA 1
ATOM 946 C C . LEU A 1 123 ? 6.464 -2.676 -15.100 1.00 97.56 123 LEU A C 1
ATOM 948 O O . LEU A 1 123 ? 5.488 -2.631 -14.354 1.00 97.56 123 LEU A O 1
ATOM 952 N N . ASP A 1 124 ? 7.145 -3.787 -15.354 1.00 97.81 124 ASP A N 1
ATOM 953 C CA . ASP A 1 124 ? 6.958 -5.075 -14.689 1.00 97.81 124 ASP A CA 1
ATOM 954 C C . ASP A 1 124 ? 7.858 -5.207 -13.452 1.00 97.81 124 ASP A C 1
ATOM 956 O O . ASP A 1 124 ? 7.532 -5.929 -12.516 1.00 97.81 124 ASP A O 1
ATOM 960 N N . GLY A 1 125 ? 8.981 -4.487 -13.414 1.00 97.75 125 GLY A N 1
ATOM 961 C CA . GLY A 1 125 ? 9.863 -4.470 -12.254 1.00 97.75 125 GLY A CA 1
ATOM 962 C C . GLY A 1 125 ? 10.711 -3.215 -12.166 1.00 97.75 125 GLY A C 1
ATOM 963 O O . GLY A 1 125 ? 11.334 -2.795 -13.142 1.00 97.75 125 GLY A O 1
ATOM 964 N N . ALA A 1 126 ? 10.753 -2.607 -10.984 1.00 98.12 126 ALA A N 1
ATOM 965 C CA . ALA A 1 126 ? 11.548 -1.414 -10.728 1.00 98.12 126 ALA A CA 1
ATOM 966 C C . ALA A 1 126 ? 11.997 -1.343 -9.271 1.00 98.12 126 ALA A C 1
ATOM 968 O O . ALA A 1 126 ? 11.240 -1.681 -8.357 1.00 98.12 126 ALA A O 1
ATOM 969 N N . THR A 1 127 ? 13.206 -0.836 -9.043 1.00 98.06 127 THR A N 1
ATOM 970 C CA . THR A 1 127 ? 13.603 -0.432 -7.694 1.00 98.06 127 THR A CA 1
ATOM 971 C C . THR A 1 127 ? 13.110 0.984 -7.434 1.00 98.06 127 THR A C 1
ATOM 973 O O . THR A 1 127 ? 13.141 1.841 -8.319 1.00 98.06 127 THR A O 1
ATOM 976 N N . VAL A 1 128 ? 12.614 1.228 -6.226 1.00 97.62 128 VAL A N 1
ATOM 977 C CA . VAL A 1 128 ? 12.173 2.551 -5.783 1.00 97.62 128 VAL A CA 1
ATOM 978 C C . VAL A 1 128 ? 12.889 2.882 -4.489 1.00 97.62 128 VAL A C 1
ATOM 980 O O . VAL A 1 128 ? 12.761 2.146 -3.510 1.00 97.62 128 VAL A O 1
ATOM 983 N N . THR A 1 129 ? 13.631 3.987 -4.470 1.00 96.50 129 THR A N 1
ATOM 984 C CA . THR A 1 129 ? 14.272 4.476 -3.246 1.00 96.50 129 THR A CA 1
ATOM 985 C C . THR A 1 129 ? 13.225 4.768 -2.176 1.00 96.50 129 THR A C 1
ATOM 987 O O . THR A 1 129 ? 12.179 5.365 -2.446 1.00 96.50 129 THR A O 1
ATOM 990 N N . THR A 1 130 ? 13.496 4.338 -0.947 1.00 92.75 130 THR A N 1
ATOM 991 C CA . THR A 1 130 ? 12.614 4.598 0.193 1.00 92.75 130 THR A CA 1
ATOM 992 C C . THR A 1 130 ? 12.606 6.092 0.533 1.00 92.75 130 THR A C 1
ATOM 994 O O . THR A 1 130 ? 13.586 6.804 0.324 1.00 92.75 130 THR A O 1
ATOM 997 N N . ALA A 1 131 ? 11.506 6.596 1.100 1.00 85.94 131 ALA A N 1
ATOM 998 C CA . ALA A 1 131 ? 11.404 8.012 1.475 1.00 85.94 131 ALA A CA 1
ATOM 999 C C . ALA A 1 131 ? 12.445 8.438 2.532 1.00 85.94 131 ALA A C 1
ATOM 1001 O O . ALA A 1 131 ? 12.871 9.588 2.539 1.00 85.94 131 ALA A O 1
ATOM 1002 N N . GLY A 1 132 ? 12.880 7.507 3.390 1.00 83.00 132 GLY A N 1
ATOM 1003 C CA . GLY A 1 132 ? 13.950 7.725 4.370 1.00 83.00 132 GLY A CA 1
ATOM 1004 C C . GLY A 1 132 ? 15.364 7.683 3.782 1.00 83.00 132 GLY A C 1
ATOM 1005 O O . GLY A 1 132 ? 16.323 7.797 4.537 1.00 83.00 132 GLY A O 1
ATOM 1006 N N . ASN A 1 133 ? 15.500 7.489 2.463 1.00 84.56 133 ASN A N 1
ATOM 1007 C CA . ASN A 1 133 ? 16.769 7.394 1.737 1.00 84.56 133 ASN A CA 1
ATOM 1008 C C . ASN A 1 133 ? 17.763 6.374 2.333 1.00 84.56 133 ASN A C 1
ATOM 1010 O O . ASN A 1 133 ? 18.975 6.555 2.266 1.00 84.56 133 ASN A O 1
ATOM 1014 N N . ASN A 1 134 ? 17.242 5.307 2.938 1.00 90.00 134 ASN A N 1
ATOM 1015 C CA . ASN A 1 134 ? 18.020 4.274 3.627 1.00 90.00 134 ASN A CA 1
ATOM 1016 C C . ASN A 1 134 ? 18.095 2.951 2.846 1.00 90.00 134 ASN A C 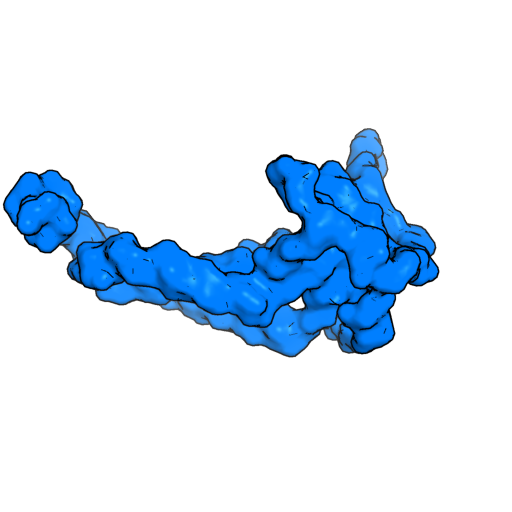1
ATOM 1018 O O . ASN A 1 134 ? 18.604 1.960 3.364 1.00 90.00 134 ASN A O 1
ATOM 1022 N N . GLY A 1 135 ? 17.558 2.922 1.626 1.00 95.50 135 GLY A N 1
ATOM 1023 C CA . GLY A 1 135 ? 17.555 1.745 0.770 1.00 95.50 135 GLY A CA 1
ATOM 1024 C C . GLY A 1 135 ? 16.579 1.867 -0.394 1.00 95.50 135 GLY A C 1
ATOM 1025 O O . GLY A 1 135 ? 16.080 2.951 -0.713 1.00 95.50 135 GLY A O 1
ATOM 1026 N N . VAL A 1 136 ? 16.289 0.733 -1.025 1.00 97.56 136 VAL A N 1
ATOM 1027 C CA . VAL A 1 136 ? 15.338 0.609 -2.133 1.00 97.56 136 VAL A CA 1
ATOM 1028 C C . VAL A 1 136 ? 14.386 -0.558 -1.893 1.00 97.56 136 VAL A C 1
ATOM 1030 O O . VAL A 1 136 ? 14.772 -1.566 -1.311 1.00 97.56 136 VAL A O 1
ATOM 1033 N N . ALA A 1 137 ? 13.150 -0.451 -2.369 1.00 97.56 137 ALA A N 1
ATOM 1034 C CA . ALA A 1 137 ? 12.225 -1.578 -2.457 1.00 97.56 137 ALA A CA 1
ATOM 1035 C C . ALA A 1 137 ? 12.138 -2.054 -3.910 1.00 97.56 137 ALA A C 1
ATOM 1037 O O . ALA A 1 137 ? 12.024 -1.228 -4.822 1.00 97.56 137 ALA A O 1
ATOM 1038 N N . TYR A 1 138 ? 12.171 -3.368 -4.136 1.00 97.94 138 TYR A N 1
ATOM 1039 C CA . TYR A 1 138 ? 12.001 -3.937 -5.472 1.00 97.94 138 TYR A CA 1
ATOM 1040 C C . TYR A 1 138 ? 10.519 -4.212 -5.729 1.00 97.94 138 TYR A C 1
ATOM 1042 O O . TYR A 1 138 ? 9.963 -5.233 -5.321 1.00 97.94 138 TYR A O 1
ATOM 1050 N N . ARG A 1 139 ? 9.868 -3.277 -6.418 1.00 97.88 139 ARG A N 1
ATOM 1051 C CA . ARG A 1 139 ? 8.463 -3.398 -6.796 1.00 97.88 139 ARG A CA 1
ATOM 1052 C C . ARG A 1 139 ? 8.347 -4.241 -8.060 1.00 97.88 139 ARG A C 1
ATOM 1054 O O . ARG A 1 139 ? 9.000 -3.935 -9.056 1.00 97.88 139 ARG A O 1
ATOM 1061 N N . LYS A 1 140 ? 7.532 -5.290 -7.992 1.00 98.00 140 LYS A N 1
ATOM 1062 C CA . LYS A 1 140 ? 7.318 -6.273 -9.058 1.00 98.00 140 LYS A CA 1
ATOM 1063 C C . LYS A 1 140 ? 5.835 -6.297 -9.395 1.00 98.00 140 LYS A C 1
ATOM 1065 O O . LYS A 1 140 ? 5.016 -6.291 -8.477 1.00 98.00 140 LYS A O 1
ATOM 1070 N N . ARG A 1 141 ? 5.487 -6.280 -10.677 1.00 97.88 141 ARG A N 1
ATOM 1071 C CA . ARG A 1 141 ? 4.099 -6.284 -11.129 1.00 97.88 141 ARG A CA 1
ATOM 1072 C C . ARG A 1 141 ? 3.582 -7.708 -11.124 1.00 97.88 141 ARG A C 1
ATOM 1074 O O . ARG A 1 141 ? 4.129 -8.573 -11.782 1.00 97.88 141 ARG A O 1
ATOM 1081 N N . ASP A 1 142 ? 2.467 -7.922 -10.454 1.00 97.19 142 ASP A N 1
ATOM 1082 C CA . ASP A 1 142 ? 1.800 -9.216 -10.429 1.00 97.19 142 ASP A CA 1
ATOM 1083 C C . ASP A 1 142 ? 0.321 -8.976 -10.715 1.00 97.19 142 ASP A C 1
ATOM 1085 O O . ASP A 1 142 ? -0.392 -8.352 -9.921 1.00 97.19 142 ASP A O 1
ATOM 1089 N N . ARG A 1 143 ? -0.125 -9.398 -11.904 1.00 96.12 143 ARG A N 1
ATOM 1090 C CA . ARG A 1 143 ? -1.497 -9.161 -12.364 1.00 96.12 143 ARG A CA 1
ATOM 1091 C C . ARG A 1 143 ? -2.514 -9.908 -11.502 1.00 96.12 143 ARG A C 1
ATOM 1093 O O . ARG A 1 143 ? -3.578 -9.360 -11.222 1.00 96.12 143 ARG A O 1
ATOM 1100 N N . GLU A 1 144 ? -2.204 -11.132 -11.089 1.00 96.81 144 GLU A N 1
ATOM 1101 C CA . GLU A 1 144 ? -3.122 -11.976 -10.320 1.00 96.81 144 GLU A CA 1
ATOM 1102 C C . GLU A 1 144 ? -3.250 -11.472 -8.882 1.00 96.81 144 GLU A C 1
ATOM 1104 O O . GLU A 1 144 ? -4.361 -11.333 -8.360 1.00 96.81 144 GLU A O 1
ATOM 1109 N N . LEU A 1 145 ? -2.128 -11.094 -8.267 1.00 97.12 145 LEU A N 1
ATOM 1110 C CA . LEU A 1 145 ? -2.107 -10.436 -6.966 1.00 97.12 145 LEU A CA 1
ATOM 1111 C C . LEU A 1 145 ? -2.862 -9.103 -6.999 1.00 97.12 145 LEU A C 1
ATOM 1113 O O . LEU A 1 145 ? -3.692 -8.845 -6.125 1.00 97.12 145 LEU A O 1
ATOM 1117 N N . ALA A 1 146 ? -2.613 -8.272 -8.015 1.00 96.94 146 ALA A N 1
ATOM 1118 C CA . ALA A 1 146 ? -3.302 -6.999 -8.201 1.00 96.94 146 ALA A CA 1
ATOM 1119 C C . ALA A 1 146 ? -4.822 -7.183 -8.325 1.00 96.94 146 ALA A C 1
ATOM 1121 O O . ALA A 1 146 ? -5.585 -6.463 -7.676 1.00 96.94 146 ALA A O 1
ATOM 1122 N N . GLU A 1 147 ? -5.266 -8.155 -9.127 1.00 97.12 147 GLU A N 1
ATOM 1123 C CA . GLU A 1 147 ? -6.680 -8.485 -9.301 1.00 97.12 147 GLU A CA 1
ATOM 1124 C C . GLU A 1 147 ? -7.315 -8.952 -7.985 1.00 97.12 147 GLU A C 1
ATOM 1126 O O . GLU A 1 147 ? -8.391 -8.473 -7.616 1.00 97.12 147 GLU A O 1
ATOM 1131 N N . ARG A 1 148 ? -6.639 -9.839 -7.245 1.00 98.19 148 ARG A N 1
ATOM 1132 C CA . ARG A 1 148 ? -7.110 -10.338 -5.947 1.00 98.19 148 ARG A CA 1
ATOM 1133 C C . ARG A 1 148 ? -7.267 -9.211 -4.926 1.00 98.19 148 ARG A C 1
ATOM 1135 O O . ARG A 1 148 ? -8.346 -9.060 -4.357 1.00 98.19 148 ARG A O 1
ATOM 1142 N N . LEU A 1 149 ? -6.230 -8.391 -4.742 1.00 98.12 149 LEU A N 1
ATOM 1143 C CA . LEU A 1 149 ? -6.254 -7.266 -3.800 1.00 98.1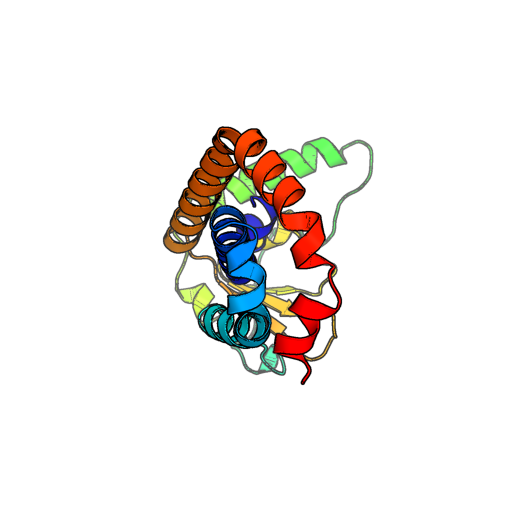2 149 LEU A CA 1
ATOM 1144 C C . LEU A 1 149 ? -7.319 -6.228 -4.178 1.00 98.12 149 LEU A C 1
ATOM 1146 O O . LEU A 1 149 ? -7.977 -5.667 -3.302 1.00 98.12 149 LEU A O 1
ATOM 1150 N N . LEU A 1 150 ? -7.523 -5.973 -5.476 1.00 97.50 150 LEU A N 1
ATOM 1151 C CA . LEU A 1 150 ? -8.563 -5.058 -5.945 1.00 97.50 150 LEU A CA 1
ATOM 1152 C C . LEU A 1 150 ? -9.967 -5.581 -5.628 1.00 97.50 150 LEU A C 1
ATOM 1154 O O . LEU A 1 150 ? -10.785 -4.824 -5.107 1.00 97.50 150 LEU A O 1
ATOM 1158 N N . LYS A 1 151 ? -10.236 -6.862 -5.916 1.00 98.19 151 LYS A N 1
ATOM 1159 C CA . LYS A 1 151 ? -11.530 -7.499 -5.629 1.00 98.19 151 LYS A CA 1
ATOM 1160 C C . LYS A 1 151 ? -11.847 -7.473 -4.138 1.00 98.19 151 LYS A C 1
ATOM 1162 O O . LYS A 1 151 ? -12.944 -7.069 -3.769 1.00 98.19 151 LYS A O 1
ATOM 1167 N N . GLU A 1 152 ? -10.886 -7.847 -3.297 1.00 98.38 152 GLU A N 1
ATOM 1168 C CA . GLU A 1 152 ? -11.051 -7.836 -1.840 1.00 98.38 152 GLU A CA 1
ATOM 1169 C C . GLU A 1 152 ? -11.277 -6.413 -1.313 1.00 98.38 152 GLU A C 1
ATOM 1171 O O . GLU A 1 152 ? -12.205 -6.175 -0.543 1.00 98.38 152 GLU A O 1
ATOM 1176 N N . THR A 1 153 ? -10.514 -5.434 -1.815 1.00 98.25 153 THR A N 1
ATOM 1177 C CA . THR A 1 153 ? -10.719 -4.020 -1.472 1.00 98.25 153 THR A CA 1
ATOM 1178 C C . THR A 1 153 ? -12.127 -3.545 -1.832 1.00 98.25 153 THR A C 1
ATOM 1180 O O . THR A 1 153 ? -12.769 -2.876 -1.030 1.00 98.25 153 THR A O 1
ATOM 1183 N N . TRP A 1 154 ? -12.619 -3.863 -3.032 1.00 98.25 154 TRP A N 1
ATOM 1184 C CA . TRP A 1 154 ? -13.956 -3.452 -3.466 1.00 98.25 154 TRP A CA 1
ATOM 1185 C C . TRP A 1 154 ? -15.075 -4.143 -2.695 1.00 98.25 154 TRP A C 1
ATOM 1187 O O . TRP A 1 154 ? -16.066 -3.489 -2.379 1.00 98.25 154 TRP A O 1
ATOM 1197 N N . ALA A 1 155 ? -14.918 -5.427 -2.373 1.00 98.56 155 ALA A N 1
ATOM 1198 C CA . ALA A 1 155 ? -15.876 -6.149 -1.545 1.00 98.56 155 ALA A CA 1
ATOM 1199 C C . ALA A 1 155 ? -16.014 -5.488 -0.164 1.00 98.56 155 ALA A C 1
ATOM 1201 O O . ALA A 1 155 ? -17.125 -5.153 0.238 1.00 98.56 155 ALA A O 1
ATOM 1202 N N . LEU A 1 156 ? -14.890 -5.194 0.498 1.00 98.56 156 LEU A N 1
ATOM 1203 C CA . LEU A 1 156 ? -14.883 -4.543 1.811 1.00 98.56 156 LEU A CA 1
ATOM 1204 C C . LEU A 1 156 ? -15.396 -3.100 1.752 1.00 98.56 156 LEU A C 1
ATOM 1206 O O . LEU A 1 156 ? -16.150 -2.682 2.620 1.00 98.56 156 LEU A O 1
ATOM 1210 N N . GLN A 1 157 ? -15.044 -2.332 0.716 1.00 98.25 157 GLN A N 1
ATOM 1211 C CA . GLN A 1 157 ? -15.582 -0.978 0.533 1.00 98.25 157 GLN A CA 1
ATOM 1212 C C . GLN A 1 157 ? -17.099 -0.981 0.348 1.00 98.25 157 GLN A C 1
ATOM 1214 O O . GLN A 1 157 ? -17.778 -0.103 0.878 1.00 98.25 157 GLN A O 1
ATOM 1219 N N . LYS A 1 158 ? -17.625 -1.957 -0.399 1.00 98.56 158 LYS A N 1
ATOM 1220 C CA . LYS A 1 158 ? -19.064 -2.137 -0.573 1.00 98.56 158 LYS A CA 1
ATOM 1221 C C . LYS A 1 158 ? -19.729 -2.492 0.756 1.00 98.56 158 LYS A C 1
ATOM 1223 O O . LYS A 1 158 ? -20.696 -1.837 1.122 1.00 98.56 158 LYS A O 1
ATOM 1228 N N . GLU A 1 159 ? -19.179 -3.456 1.488 1.00 98.56 159 GLU A N 1
ATOM 1229 C CA . GLU A 1 159 ? -19.708 -3.855 2.794 1.00 98.56 159 GLU A CA 1
ATOM 1230 C C . GLU A 1 159 ? -19.695 -2.692 3.796 1.00 98.56 159 GLU A C 1
ATOM 1232 O O . GLU A 1 159 ? -20.697 -2.438 4.461 1.00 98.56 159 GLU A O 1
ATOM 1237 N N . ILE A 1 160 ? -18.595 -1.934 3.863 1.00 98.44 160 ILE A N 1
ATOM 1238 C CA . ILE A 1 160 ? -18.503 -0.733 4.701 1.00 98.44 160 ILE A CA 1
ATOM 1239 C C . ILE A 1 160 ? -19.581 0.273 4.313 1.00 98.44 160 ILE A C 1
ATOM 1241 O O . ILE A 1 160 ? -20.218 0.825 5.200 1.00 98.44 160 ILE A O 1
ATOM 1245 N N . ALA A 1 161 ? -19.793 0.522 3.018 1.00 98.50 161 ALA A N 1
ATOM 1246 C CA . ALA A 1 161 ? -20.811 1.464 2.562 1.00 98.50 161 ALA A CA 1
ATOM 1247 C C . ALA A 1 161 ? -22.231 1.009 2.932 1.00 98.50 161 ALA A C 1
ATOM 1249 O O . ALA A 1 161 ? -23.047 1.837 3.325 1.00 98.50 161 ALA A O 1
ATOM 1250 N N . GLU A 1 162 ? -22.514 -0.291 2.838 1.00 98.50 162 GLU A N 1
ATOM 1251 C CA . GLU A 1 162 ? -23.809 -0.878 3.196 1.00 98.50 162 GLU A CA 1
ATOM 1252 C C . GLU A 1 162 ? -24.062 -0.853 4.712 1.00 98.50 162 GLU A C 1
ATOM 1254 O O . GLU A 1 162 ? -25.184 -0.596 5.135 1.00 98.50 162 GLU A O 1
ATOM 1259 N N . ARG A 1 163 ? -23.024 -1.071 5.531 1.00 98.19 163 ARG A N 1
ATOM 1260 C CA . ARG A 1 163 ? -23.116 -1.159 7.002 1.00 98.19 163 ARG A CA 1
ATOM 1261 C C . ARG A 1 163 ? -22.743 0.135 7.731 1.00 98.19 163 ARG A C 1
ATOM 1263 O O . ARG A 1 163 ? -22.638 0.138 8.956 1.00 98.19 163 ARG A O 1
ATOM 1270 N N . PHE A 1 164 ? -22.485 1.230 7.014 1.00 98.25 164 PHE A N 1
ATOM 1271 C CA . PHE A 1 164 ? -21.849 2.410 7.606 1.00 98.25 164 PHE A CA 1
ATOM 1272 C C . PHE A 1 164 ? -22.672 3.045 8.730 1.00 98.25 164 PHE A C 1
ATOM 1274 O O . PHE A 1 164 ? -22.102 3.462 9.738 1.00 98.25 164 PHE A O 1
ATOM 1281 N N . ASP A 1 165 ? -23.995 3.120 8.570 1.00 98.44 165 ASP A N 1
ATOM 1282 C CA . ASP A 1 165 ? -24.882 3.697 9.583 1.00 98.44 165 ASP A CA 1
ATOM 1283 C C . ASP A 1 165 ? -24.885 2.860 10.875 1.00 98.44 165 ASP A C 1
ATOM 1285 O O . ASP A 1 165 ? -24.712 3.421 11.957 1.00 98.44 165 ASP A O 1
ATOM 1289 N N . ASP A 1 166 ? -24.946 1.530 10.764 1.00 98.00 166 ASP A N 1
ATOM 1290 C CA . ASP A 1 166 ? -24.886 0.611 11.910 1.00 98.00 166 ASP A CA 1
ATOM 1291 C C . ASP A 1 166 ? -23.528 0.671 12.619 1.00 98.00 166 ASP A C 1
ATOM 1293 O O . ASP A 1 166 ? -23.448 0.724 13.850 1.00 98.00 166 ASP A O 1
ATOM 1297 N N . LEU A 1 167 ? -22.436 0.690 11.845 1.00 97.88 167 LEU A N 1
ATOM 1298 C CA . LEU A 1 167 ? -21.081 0.831 12.378 1.00 97.88 167 LEU A CA 1
ATOM 1299 C C . LEU A 1 167 ? -20.953 2.157 13.123 1.00 97.88 167 LEU A C 1
ATOM 1301 O O . LEU A 1 167 ? -20.482 2.181 14.256 1.00 97.88 167 LEU A O 1
ATOM 1305 N N . ARG A 1 168 ? -21.413 3.260 12.528 1.00 98.25 168 ARG A N 1
ATOM 1306 C CA . ARG A 1 168 ? -21.393 4.583 13.160 1.00 98.25 168 ARG A CA 1
ATOM 1307 C C . ARG A 1 168 ? -22.105 4.567 14.508 1.00 98.25 168 ARG A C 1
ATOM 1309 O O . ARG A 1 168 ? -21.572 5.124 15.468 1.00 98.25 168 ARG A O 1
ATOM 1316 N N . ASP A 1 169 ? -23.288 3.974 14.575 1.00 98.31 169 ASP A N 1
ATOM 1317 C CA . ASP A 1 169 ? -24.086 3.963 15.797 1.00 98.31 169 ASP A CA 1
ATOM 1318 C C . ASP A 1 169 ? -23.444 3.056 16.861 1.00 98.31 169 ASP A C 1
ATOM 1320 O O . ASP A 1 169 ? -23.335 3.459 18.020 1.00 98.31 169 ASP A O 1
ATOM 1324 N N . THR A 1 170 ? -22.874 1.919 16.451 1.00 97.75 170 THR A N 1
ATOM 1325 C CA . THR A 1 170 ? -22.109 1.008 17.321 1.00 97.75 170 THR A CA 1
ATOM 1326 C C . THR A 1 170 ? -20.852 1.680 17.888 1.00 97.75 170 THR A C 1
ATOM 1328 O O . THR A 1 170 ? -20.630 1.682 19.098 1.00 97.75 170 THR A O 1
ATOM 1331 N N . TYR A 1 171 ? -20.048 2.332 17.043 1.00 98.06 171 TYR A N 1
ATOM 1332 C CA . TYR A 1 171 ? -18.851 3.064 17.472 1.00 98.06 171 TYR A CA 1
ATOM 1333 C C . TYR A 1 171 ? -19.185 4.244 18.394 1.00 98.06 171 TYR A C 1
ATOM 1335 O O . TYR A 1 171 ? -18.435 4.530 19.327 1.00 98.06 171 TYR A O 1
ATOM 1343 N N . ARG A 1 172 ? -20.310 4.936 18.165 1.00 98.06 172 ARG A N 1
ATOM 1344 C CA . ARG A 1 172 ? -20.782 6.006 19.059 1.00 98.06 172 ARG A CA 1
ATOM 1345 C C . ARG A 1 172 ? -21.242 5.465 20.406 1.00 98.06 172 ARG A C 1
ATOM 1347 O O . ARG A 1 172 ? -20.937 6.085 21.419 1.00 98.06 172 ARG A O 1
ATOM 1354 N N . ALA A 1 173 ? -21.939 4.333 20.421 1.00 97.94 173 ALA A N 1
ATOM 1355 C CA . ALA A 1 173 ? -22.369 3.686 21.656 1.00 97.94 173 ALA A CA 1
ATOM 1356 C C . ALA A 1 173 ? -21.175 3.218 22.505 1.00 97.94 173 ALA A C 1
ATOM 1358 O O . ALA A 1 173 ? -21.201 3.386 23.719 1.00 97.94 173 ALA A O 1
ATOM 1359 N N . ALA A 1 174 ? -20.105 2.723 21.871 1.00 97.25 174 ALA A N 1
ATOM 1360 C CA . ALA A 1 174 ? -18.879 2.295 22.550 1.00 97.25 174 ALA A CA 1
ATOM 1361 C C . ALA A 1 174 ? -17.961 3.455 22.991 1.00 97.25 174 ALA A C 1
ATOM 1363 O O . ALA A 1 174 ? -16.998 3.244 23.729 1.00 97.25 174 ALA A O 1
ATOM 1364 N N . GLN A 1 175 ? -18.230 4.695 22.563 1.00 96.75 175 GLN A N 1
ATOM 1365 C CA . GLN A 1 175 ? -17.363 5.846 22.837 1.00 96.75 175 GLN A CA 1
ATOM 1366 C C . GLN A 1 175 ? -17.040 6.055 24.328 1.00 96.75 175 GLN A C 1
ATOM 1368 O O . GLN A 1 175 ? -15.866 6.307 24.610 1.00 96.75 175 GLN A O 1
ATOM 1373 N N . PRO A 1 176 ? -17.986 5.929 25.285 1.00 96.31 176 PRO A N 1
ATOM 1374 C CA . PRO A 1 176 ? -17.681 6.066 26.707 1.00 96.31 176 PRO A CA 1
ATOM 1375 C C . PRO A 1 176 ? -16.642 5.055 27.202 1.00 96.31 176 PRO A C 1
ATOM 1377 O O . PRO A 1 176 ? -15.769 5.426 27.983 1.00 96.31 176 PRO A O 1
ATOM 1380 N N . GLU A 1 177 ? -16.687 3.811 26.720 1.00 94.25 177 GLU A N 1
ATOM 1381 C CA . GLU A 1 177 ? -15.739 2.762 27.104 1.00 94.25 177 GLU A CA 1
ATOM 1382 C C . GLU A 1 177 ? -14.369 2.990 26.461 1.00 94.25 177 GLU A C 1
ATOM 1384 O O . GLU A 1 177 ? -13.363 3.034 27.174 1.00 94.25 177 GLU A O 1
ATOM 1389 N N . LEU A 1 178 ? -14.343 3.264 25.148 1.00 94.31 178 LEU A N 1
ATOM 1390 C CA . LEU A 1 178 ? -13.129 3.504 24.353 1.00 94.31 178 LEU A CA 1
ATOM 1391 C C . LEU A 1 178 ? -12.240 4.628 24.908 1.00 94.31 178 LEU A C 1
ATOM 1393 O O . LEU A 1 178 ? -11.025 4.614 24.708 1.00 94.31 178 LEU A O 1
ATOM 1397 N N . VAL A 1 179 ? -12.824 5.611 25.601 1.00 95.00 179 VAL A N 1
ATOM 1398 C CA . VAL A 1 179 ? -12.092 6.757 26.175 1.00 95.00 179 VAL A CA 1
ATOM 1399 C C . VAL A 1 179 ? -12.004 6.725 27.704 1.00 95.00 179 VAL A C 1
ATOM 1401 O O . VAL A 1 179 ? -11.412 7.624 28.306 1.00 95.00 179 VAL A O 1
ATOM 1404 N N . SER A 1 180 ? -12.596 5.722 28.357 1.00 95.31 180 SER A N 1
ATOM 1405 C CA . SER A 1 180 ? -12.619 5.634 29.819 1.00 95.31 180 SER A CA 1
ATOM 1406 C C . SER A 1 180 ? -11.245 5.288 30.390 1.00 95.31 180 SER A C 1
ATOM 1408 O O . SER A 1 180 ? -10.544 4.401 29.904 1.00 95.31 180 SER A O 1
ATOM 1410 N N . ARG A 1 181 ? -10.874 5.929 31.506 1.00 95.56 181 ARG A N 1
ATOM 1411 C CA . ARG A 1 181 ? -9.656 5.552 32.244 1.00 95.56 181 ARG A CA 1
ATOM 1412 C C . ARG A 1 181 ? -9.695 4.099 32.714 1.00 95.56 181 ARG A C 1
ATOM 1414 O O . ARG A 1 181 ? -8.661 3.451 32.729 1.00 95.56 181 ARG A O 1
ATOM 1421 N N . GLU A 1 182 ? -10.869 3.608 33.103 1.00 93.56 182 GLU A N 1
ATOM 1422 C CA . GLU A 1 182 ? -11.054 2.236 33.581 1.00 93.56 182 GLU A CA 1
ATOM 1423 C C . GLU A 1 182 ? -10.723 1.197 32.505 1.00 93.56 182 GLU A C 1
ATOM 1425 O O . GLU A 1 182 ? -10.001 0.245 32.788 1.00 93.56 182 GLU A O 1
ATOM 1430 N N . SER A 1 183 ? -11.170 1.399 31.263 1.00 91.94 183 SER A N 1
ATOM 1431 C CA . SER A 1 183 ? -10.847 0.469 30.174 1.00 91.94 183 SER A CA 1
ATOM 1432 C C . SER A 1 183 ? -9.363 0.508 29.819 1.00 91.94 183 SER A C 1
ATOM 1434 O O . SER A 1 183 ? -8.743 -0.539 29.664 1.00 91.94 183 SER A O 1
ATOM 1436 N N . TRP A 1 184 ? -8.757 1.697 29.790 1.00 94.19 184 TRP A N 1
ATOM 1437 C CA . TRP A 1 184 ? -7.330 1.846 29.489 1.00 94.19 184 TRP A CA 1
ATOM 1438 C C . TRP A 1 1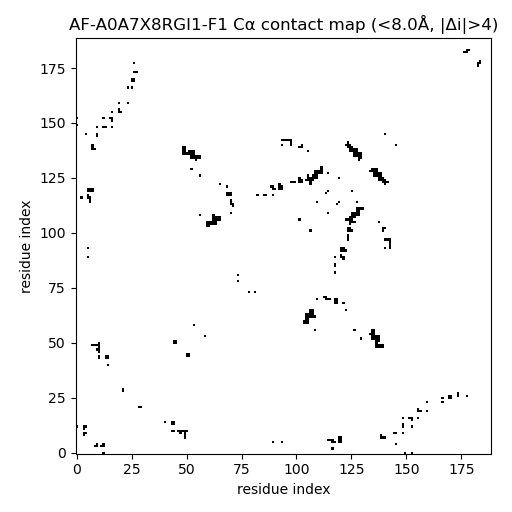84 ? -6.398 1.321 30.588 1.00 94.19 184 TRP A C 1
ATOM 1440 O O . TRP A 1 184 ? -5.282 0.906 30.278 1.00 94.19 184 TRP A O 1
ATOM 1450 N N . LYS A 1 185 ? -6.840 1.276 31.852 1.00 93.38 185 LYS A N 1
ATOM 1451 C CA . LYS A 1 185 ? -6.082 0.623 32.933 1.00 93.38 185 LYS A CA 1
ATOM 1452 C C . LYS A 1 185 ? -5.782 -0.838 32.614 1.00 93.38 185 LYS A C 1
ATOM 1454 O O . LYS A 1 185 ? -4.671 -1.267 32.857 1.00 93.38 185 LYS A O 1
ATOM 1459 N N . LYS A 1 186 ? -6.708 -1.560 31.973 1.00 89.00 186 LYS A N 1
ATOM 1460 C CA . LYS A 1 186 ? -6.525 -2.974 31.589 1.00 89.00 186 LYS A CA 1
ATOM 1461 C C . LYS A 1 186 ? -5.367 -3.210 30.609 1.00 89.00 186 LYS A C 1
ATOM 1463 O O . LYS A 1 186 ? -4.947 -4.346 30.442 1.00 89.00 186 LYS A O 1
ATOM 1468 N N . ILE A 1 187 ? -4.908 -2.160 29.923 1.00 87.44 187 ILE A N 1
ATOM 1469 C CA . ILE A 1 187 ? -3.809 -2.221 28.952 1.00 87.44 187 ILE A CA 1
ATOM 1470 C C . ILE A 1 187 ? -2.478 -1.783 29.578 1.00 87.44 187 ILE A C 1
ATOM 1472 O O . ILE A 1 187 ? -1.422 -2.256 29.169 1.00 87.44 187 ILE A O 1
ATOM 1476 N N . PHE A 1 188 ? -2.510 -0.846 30.530 1.00 88.62 188 PHE A N 1
ATOM 1477 C CA . PHE A 1 188 ? -1.309 -0.186 31.054 1.00 88.62 188 PHE A CA 1
ATOM 1478 C C . PHE A 1 188 ? -0.924 -0.576 32.488 1.00 88.62 188 PHE A C 1
ATOM 1480 O O . PHE A 1 188 ? 0.186 -0.242 32.906 1.00 88.62 188 PHE A O 1
ATOM 1487 N N . GLU A 1 189 ? -1.820 -1.218 33.239 1.00 85.12 189 GLU A N 1
ATOM 1488 C CA . GLU A 1 189 ? -1.594 -1.747 34.595 1.00 85.12 189 GLU A CA 1
ATOM 1489 C C . GLU A 1 189 ? -1.617 -3.279 34.571 1.00 85.12 189 GLU A C 1
ATOM 1491 O O . GLU A 1 189 ? -0.711 -3.871 35.201 1.00 85.12 189 GLU A O 1
#

Organism: NCBI:txid1610489

Solvent-accessible surface area (backbone atoms only — not comparable to full-atom values): 10407 Å² total; per-residue (Å²): 110,70,64,36,61,32,51,33,35,57,37,58,51,54,53,50,45,50,53,52,51,53,58,74,65,37,64,78,49,52,68,78,38,59,79,53,44,62,62,52,51,54,56,59,27,68,79,22,53,48,59,42,74,37,77,44,70,83,82,44,55,75,57,76,56,57,88,92,56,51,55,71,89,70,76,68,96,60,24,68,64,54,49,50,56,37,50,54,51,20,51,57,46,55,74,39,85,64,56,71,67,24,68,68,33,23,26,40,80,31,50,69,85,29,64,35,48,68,26,40,18,68,49,36,12,29,33,34,39,40,93,83,72,72,24,20,18,50,24,51,51,50,54,67,60,49,51,51,53,50,53,54,44,49,53,52,53,49,49,47,67,74,43,40,68,62,50,51,52,51,45,60,69,44,42,66,56,78,71,29,69,73,58,51,40,77,78,77,110

Nearest PDB structures (foldseek):
  4fix-assembly1_A  TM=9.520E-01  e=3.677E-17  Mycobacterium tuberculosis H37Rv
  8xa9-assembly2_B  TM=6.178E-01  e=5.311E+00  Homo sapiens
  7mi4-assembly1_A  TM=5.250E-01  e=4.477E+00  Geobacter sulfurreducens PCA

Foldseek 3Di:
DVFCLLLLVLLVLVLVLVVLVCLVVADVSCLVCVVVSVVVSVVSLVVGLQSDFDQEPVVAAEAPADPPQDQAQDDDDCNVVVVVVLVVLLVVQLQDDADCVCVRHPNEEHEPSRSGSSRSSNGQWYWYQDPVNRGTGIRGRDSVSSVVSVVSSVVSVVVCVVCVVVSVVRNVVCVCLSPDPVNVVVVVD

Secondary structure (DSSP, 8-state):
-HHHHHTT-HHHHHHHHHHHHHHHT-SHHHHHTTTTHHHHHHHHHHT-TTTPEES-GGGSPPP---TT---S---STTHHHHHHHHHHHHHHHHHSPP-THHHHS-SEEE-TTT--HHHHTT-SEEEEE-TTSS-EEEEE--HHHHHHHHHHHHHHHHHHHHHHHHHHHHHHHTHHHHT-HHHHHHHH-

InterPro domains:
  IPR045699 Galactofuranosyltransferase-2, C-terminal [PF19320] (1-189)

Sequence (189 aa):
TFKHLMCMEYSTLAIQIESMKDFLAGPDHLFDILESSLPRIAEIRKNYSDAVVLPSASQLPPASGAPGVPTADIGGRLAKIKKVGWLLKGLKHSLGKEDPRHHETPQANLSPAEARWFSLSRLDGATVTTAGNNGVAYRKRDRELAERLLKETWALQKEIAERFDDLRDTYRAAQPELVSRESWKKIFE

Mean predicted aligned error: 3.96 Å